Protein AF-A0A7Y5MRU4-F1 (afdb_monomer)

pLDDT: mean 71.26, std 18.64, range [30.59, 97.25]

Mean predicted aligned error: 18.41 Å

Foldseek 3Di:
DDPPVPDVVLLQCLLVVNDDPVVNVVLVVVCVPDPVSVVVSVVVNCVVVVVVVVVPDPVVVVVVVVVVVVVVVPPPVVCVVVVVVVVVVPDPVVVVVVVVVVVVVVPDDDDDDPDPPPDDDVVVVVVVVVVVVVVVVVLVVLLVVLCCCQALVNLLVVQDDDPPLDPPPPCCVALVVVLSVLSNVLSVCVVVLVLVVSLVSLVVNLVSLVVRPDDPVVNLVSVLVSLVSNLSSCSSVVHDPVVSVVSLVVNCVDPPRPCNVVSVVVVCSCVGPSNVSND

Solvent-accessible surface area (backbone atoms only — not comparable to full-atom values): 15935 Å² total; per-residue (Å²): 142,80,84,74,80,71,58,62,68,56,55,48,30,52,76,70,69,69,42,55,73,75,57,41,56,52,49,52,61,46,42,76,72,34,71,63,57,41,51,52,50,52,53,52,49,51,51,54,53,51,51,52,56,64,66,40,64,73,48,58,56,49,50,54,51,51,52,60,58,51,63,65,66,71,51,77,81,72,51,57,69,56,56,52,51,56,57,58,68,71,40,69,70,57,56,58,52,50,59,55,48,60,64,55,71,76,69,73,79,86,79,95,74,89,73,84,76,80,73,73,60,68,68,56,58,52,53,50,51,52,52,50,51,50,51,51,52,49,51,52,51,51,44,52,52,19,41,62,62,43,24,46,66,40,46,35,60,75,70,59,70,85,73,92,66,76,87,67,88,86,36,63,93,40,60,58,27,42,30,51,52,39,45,46,48,20,51,52,25,50,76,70,64,40,42,74,62,17,53,53,32,36,54,48,31,58,56,37,43,75,70,40,76,58,56,71,70,60,45,46,52,55,50,42,52,39,49,53,50,48,30,43,37,31,44,60,69,66,48,59,63,72,60,35,46,57,42,41,47,62,40,55,76,34,84,82,36,87,52,21,72,58,42,52,54,49,49,54,49,65,69,30,72,49,28,68,62,57,108

Sequence (279 aa):
MHTEDYDIAIIEQYLAGQLEAGAAARFEAQLAKDDTLQADTAQYRRLFDGLAALRSQAYSDKIAGWEAEAQLIENEAALAPVLEGLAALRSEQLRDKMTGWETVHQSAATTEKTAIVKTLRPVFVRRLAVAASILLLAGAGLSWYASQRYSAESLVADYYRMPNVGNTMGSEQTMQGRLGARFAEAHRLMEKKSYAEALIAFGEVLTLSRSAGLDETRMRYYSDQVSWNRVLILLAQGAAEPELRAALDKVLDDPKNEYHPKAVALKEQLDSFWRKLVW

Nearest PDB structures (foldseek):
  2hr2-assembly2_B  TM=4.510E-01  e=4.542E-01  Chlorobaculum tepidum TLS
  5dke-assembly1_B  TM=3.938E-01  e=9.831E+00  Homo sapiens

Structure (mmCIF, N/CA/C/O backbone):
data_AF-A0A7Y5MRU4-F1
#
_entry.id   AF-A0A7Y5MRU4-F1
#
loop_
_atom_site.group_PDB
_atom_site.id
_atom_site.type_symbol
_atom_site.label_atom_id
_atom_site.label_alt_id
_atom_site.label_comp_id
_atom_site.label_asym_id
_atom_site.label_entity_id
_atom_site.label_seq_id
_atom_site.pdbx_PDB_ins_code
_atom_site.Cartn_x
_atom_site.Cartn_y
_atom_site.Cartn_z
_atom_site.occupancy
_atom_site.B_iso_or_equiv
_atom_site.auth_seq_id
_atom_site.auth_comp_id
_atom_site.auth_asym_id
_atom_site.auth_atom_id
_atom_site.pdbx_PDB_model_num
ATOM 1 N N . MET A 1 1 ? -1.041 -29.098 29.983 1.00 35.06 1 MET A N 1
ATOM 2 C CA . MET A 1 1 ? -0.504 -27.744 29.751 1.00 35.06 1 MET A CA 1
ATOM 3 C C . MET A 1 1 ? -0.153 -27.667 28.274 1.00 35.06 1 MET A C 1
ATOM 5 O O . MET A 1 1 ? 0.933 -28.073 27.894 1.00 35.06 1 MET A O 1
ATOM 9 N N . HIS A 1 2 ? -1.129 -27.278 27.456 1.00 30.59 2 HIS A N 1
ATOM 10 C CA . HIS A 1 2 ? -0.959 -26.952 26.042 1.00 30.59 2 HIS A CA 1
ATOM 11 C C . HIS A 1 2 ? -1.517 -25.541 25.890 1.00 30.59 2 HIS A C 1
ATOM 13 O O . HIS A 1 2 ? -2.724 -25.347 25.926 1.00 30.59 2 HIS A O 1
ATOM 19 N N . THR A 1 3 ? -0.628 -24.555 25.876 1.00 38.00 3 THR A N 1
ATOM 20 C CA . THR A 1 3 ? -0.924 -23.195 25.431 1.00 38.00 3 THR A CA 1
ATOM 21 C C . THR A 1 3 ? -0.749 -23.203 23.921 1.00 38.00 3 THR A C 1
ATOM 23 O O . THR A 1 3 ? 0.335 -22.907 23.420 1.00 38.00 3 THR A O 1
ATOM 26 N N . GLU A 1 4 ? -1.769 -23.659 23.201 1.00 45.59 4 GLU A N 1
ATOM 27 C CA . GLU A 1 4 ? -1.925 -23.216 21.821 1.00 45.59 4 GLU A CA 1
ATOM 28 C C . GLU A 1 4 ? -2.420 -21.773 21.937 1.00 45.59 4 GLU A C 1
ATOM 30 O O . GLU A 1 4 ? -3.563 -21.536 22.318 1.00 45.59 4 GLU A O 1
ATOM 35 N N . ASP A 1 5 ? -1.516 -20.807 21.745 1.00 48.06 5 ASP A N 1
ATOM 36 C CA . ASP A 1 5 ? -1.902 -19.423 21.465 1.00 48.06 5 ASP A CA 1
ATOM 37 C C . ASP A 1 5 ? -2.766 -19.486 20.205 1.00 48.06 5 ASP A C 1
ATOM 39 O O . ASP A 1 5 ? -2.253 -19.625 19.091 1.00 48.06 5 ASP A O 1
ATOM 43 N N . TYR A 1 6 ? -4.085 -19.498 20.382 1.00 56.75 6 TYR A N 1
ATOM 44 C CA . TYR A 1 6 ? -5.003 -19.474 19.260 1.00 56.75 6 TYR A CA 1
ATOM 45 C C . TYR A 1 6 ? -4.765 -18.183 18.489 1.00 56.75 6 TYR A C 1
ATOM 47 O O . TYR A 1 6 ? -4.824 -17.089 19.054 1.00 56.75 6 TYR A O 1
ATOM 55 N N . ASP A 1 7 ? -4.453 -18.326 17.201 1.00 64.56 7 ASP A N 1
ATOM 56 C CA . ASP A 1 7 ? -4.133 -17.197 16.341 1.00 64.56 7 ASP A CA 1
ATOM 57 C C . ASP A 1 7 ? -5.335 -16.248 16.305 1.00 64.56 7 ASP A C 1
ATOM 59 O O . ASP A 1 7 ? -6.403 -16.572 15.775 1.00 64.56 7 ASP A O 1
ATOM 63 N N . ILE A 1 8 ? -5.159 -15.078 16.917 1.00 61.12 8 ILE A N 1
ATOM 64 C CA . ILE A 1 8 ? -6.164 -14.021 17.033 1.00 61.12 8 ILE A CA 1
ATOM 65 C C . ILE A 1 8 ? -6.740 -13.692 15.646 1.00 61.12 8 ILE A C 1
ATOM 67 O O . ILE A 1 8 ? -7.939 -13.442 15.529 1.00 61.12 8 ILE A O 1
ATOM 71 N N . ALA A 1 9 ? -5.934 -13.814 14.583 1.00 64.44 9 ALA A N 1
ATOM 72 C CA . ALA A 1 9 ? -6.371 -13.620 13.204 1.00 64.44 9 ALA A CA 1
ATOM 73 C C . ALA A 1 9 ? -7.524 -14.557 12.788 1.00 64.44 9 ALA A C 1
ATOM 75 O O . ALA A 1 9 ? -8.425 -14.141 12.059 1.00 64.44 9 ALA A O 1
ATOM 76 N N . ILE A 1 10 ? -7.552 -15.802 13.275 1.00 71.56 10 ILE A N 1
ATOM 77 C CA . ILE A 1 10 ? -8.605 -16.781 12.957 1.00 71.56 10 ILE A CA 1
ATOM 78 C C . ILE A 1 10 ? -9.913 -16.413 13.668 1.00 71.56 10 ILE A C 1
ATOM 80 O O . ILE A 1 10 ? -10.982 -16.449 13.055 1.00 71.56 10 ILE A O 1
ATOM 84 N N . ILE A 1 11 ? -9.842 -16.011 14.943 1.00 70.50 11 ILE A N 1
ATOM 85 C CA . ILE A 1 11 ? -11.018 -15.554 15.704 1.00 70.50 11 ILE A CA 1
ATOM 86 C C . ILE A 1 11 ? -11.617 -14.307 15.038 1.00 70.50 11 ILE A C 1
ATOM 88 O O . ILE A 1 11 ? -12.835 -14.202 14.891 1.00 70.50 11 ILE A O 1
ATOM 92 N N . GLU A 1 12 ? -10.769 -13.384 14.584 1.00 65.31 12 GLU A N 1
ATOM 93 C CA . GLU A 1 12 ? -11.182 -12.180 13.861 1.00 65.31 12 GLU A CA 1
ATOM 94 C C . GLU A 1 12 ? -11.876 -12.502 12.538 1.00 65.31 12 GLU A C 1
ATOM 96 O O . GLU A 1 12 ? -12.990 -12.031 12.305 1.00 65.31 12 GLU A O 1
ATOM 101 N N . GLN A 1 13 ? -11.266 -13.345 11.698 1.00 71.88 13 GLN A N 1
ATOM 102 C CA . GLN A 1 13 ? -11.860 -13.775 10.430 1.00 71.88 13 GLN A CA 1
ATOM 103 C C . GLN A 1 13 ? -13.208 -14.481 10.644 1.00 71.88 13 GLN A C 1
ATOM 105 O O . GLN A 1 13 ? -14.143 -14.268 9.868 1.00 71.88 13 GLN A O 1
ATOM 110 N N . TYR A 1 14 ? -13.344 -15.283 11.707 1.00 78.62 14 TYR A N 1
ATOM 111 C CA . TYR A 1 14 ? -14.595 -15.961 12.054 1.00 78.62 14 TYR A CA 1
ATOM 112 C C . TYR A 1 14 ? -15.680 -14.959 12.458 1.00 78.62 14 TYR A C 1
ATOM 114 O O . TYR A 1 14 ? -16.794 -15.005 11.938 1.00 78.62 14 TYR A O 1
ATOM 122 N N . LEU A 1 15 ? -15.356 -14.016 13.349 1.00 74.00 15 LEU A N 1
ATOM 123 C CA . LEU A 1 15 ? -16.298 -12.995 13.816 1.00 74.00 15 LEU A CA 1
ATOM 124 C C . LEU A 1 15 ? -16.682 -11.993 12.718 1.00 74.00 15 LEU A C 1
ATOM 126 O O . LEU A 1 15 ? -17.805 -11.492 12.722 1.00 74.00 15 LEU A O 1
ATOM 130 N N . ALA A 1 16 ? -15.786 -11.738 11.763 1.00 69.75 16 ALA A N 1
ATOM 131 C CA . ALA A 1 16 ? -16.049 -10.917 10.585 1.00 69.75 16 ALA A CA 1
ATOM 132 C C . ALA A 1 16 ? -16.801 -11.665 9.465 1.00 69.75 16 ALA A C 1
ATOM 134 O O . ALA A 1 16 ? -17.178 -11.042 8.472 1.00 69.75 16 ALA A O 1
ATOM 135 N N . GLY A 1 17 ? -17.011 -12.983 9.594 1.00 74.06 17 GLY A N 1
ATOM 136 C CA . GLY A 1 17 ? -17.628 -13.817 8.556 1.00 74.06 17 GLY A CA 1
ATOM 137 C C . GLY A 1 17 ? -16.774 -13.971 7.291 1.00 74.06 17 GLY A C 1
ATOM 138 O O . GLY A 1 17 ? -17.306 -14.253 6.222 1.00 74.06 17 GLY A O 1
ATOM 139 N N . GLN A 1 18 ? -15.462 -13.755 7.398 1.00 73.00 18 GLN A N 1
ATOM 140 C CA . GLN A 1 18 ? -14.495 -13.788 6.292 1.00 73.00 18 GLN A CA 1
ATOM 141 C C . GLN A 1 18 ? -13.769 -15.133 6.168 1.00 73.00 18 GLN A C 1
ATOM 143 O O . GLN A 1 18 ? -12.946 -15.320 5.276 1.00 73.00 18 GLN A O 1
ATOM 148 N N . LEU A 1 19 ? -14.065 -16.073 7.062 1.00 72.31 19 LEU A N 1
ATOM 149 C CA . LEU A 1 19 ? -13.446 -17.388 7.089 1.00 72.31 19 LEU A CA 1
ATOM 150 C C . LEU A 1 19 ? -14.059 -18.290 6.004 1.00 72.31 19 LEU A C 1
ATOM 152 O O . LEU A 1 19 ? -15.282 -18.372 5.878 1.00 72.31 19 LEU A O 1
ATOM 156 N N . GLU A 1 20 ? -13.228 -18.984 5.219 1.00 75.50 20 GLU A N 1
ATOM 157 C CA . GLU A 1 20 ? -13.728 -19.911 4.194 1.00 75.50 20 GLU A CA 1
ATOM 158 C C . GLU A 1 20 ? -14.641 -20.979 4.812 1.00 75.50 20 GLU A C 1
ATOM 160 O O . GLU A 1 20 ? -14.336 -21.520 5.874 1.00 75.50 20 GLU A O 1
ATOM 165 N N . ALA A 1 21 ? -15.725 -21.356 4.125 1.00 70.94 21 ALA A N 1
ATOM 166 C CA . ALA A 1 21 ? -16.766 -22.237 4.671 1.00 70.94 21 ALA A CA 1
ATOM 167 C C . ALA A 1 21 ? -16.227 -23.555 5.272 1.00 70.94 21 ALA A C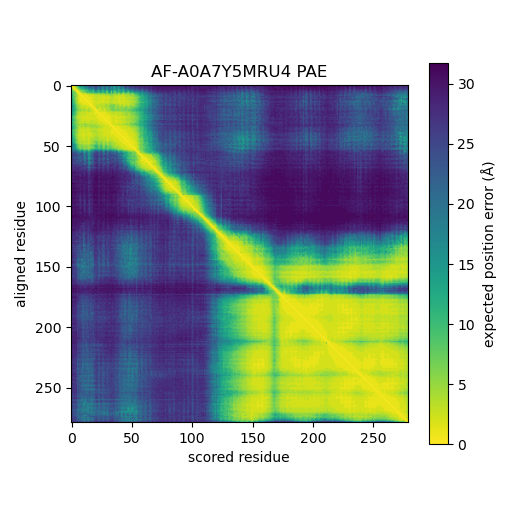 1
ATOM 169 O O . ALA A 1 21 ? -16.690 -24.009 6.318 1.00 70.94 21 ALA A O 1
ATOM 170 N N . GLY A 1 22 ? -15.210 -24.158 4.643 1.00 68.06 22 GLY A N 1
ATOM 171 C CA . GLY A 1 22 ? -14.571 -25.375 5.151 1.00 68.06 22 GLY A CA 1
ATOM 172 C C . GLY A 1 22 ? -13.715 -25.149 6.402 1.00 68.06 22 GLY A C 1
ATOM 173 O O . GLY A 1 22 ? -13.606 -26.042 7.240 1.00 68.06 22 GLY A O 1
ATOM 174 N N . ALA A 1 23 ? -13.109 -23.974 6.547 1.00 70.06 23 ALA A N 1
ATOM 175 C CA . ALA A 1 23 ? -12.344 -23.602 7.729 1.00 70.06 23 ALA A CA 1
ATOM 176 C C . ALA A 1 23 ? -13.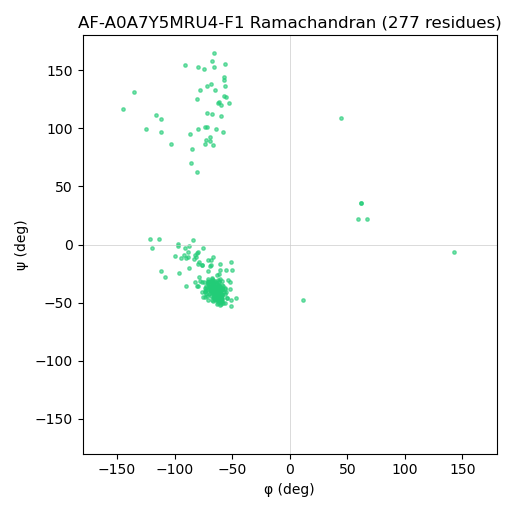266 -23.101 8.860 1.00 70.06 23 ALA A C 1
ATOM 178 O O . ALA A 1 23 ? -13.021 -23.436 10.016 1.00 70.06 23 ALA A O 1
ATOM 179 N N . ALA A 1 24 ? -14.385 -22.447 8.532 1.00 69.69 24 ALA A N 1
ATOM 180 C CA . ALA A 1 24 ? -15.413 -22.042 9.490 1.00 69.69 24 ALA A CA 1
ATOM 181 C C . ALA A 1 24 ? -16.028 -23.259 10.193 1.00 69.69 24 ALA A C 1
ATOM 183 O O . ALA A 1 24 ? -16.073 -23.303 11.416 1.00 69.69 24 ALA A O 1
ATOM 184 N N . ALA A 1 25 ? -16.380 -24.308 9.442 1.00 74.75 25 ALA A N 1
ATOM 185 C CA . ALA A 1 25 ? -16.915 -25.544 10.017 1.00 74.75 25 ALA A CA 1
ATOM 186 C C . ALA A 1 25 ? -15.918 -26.260 10.952 1.00 74.75 25 ALA A C 1
ATOM 188 O O . ALA A 1 25 ? -16.311 -26.850 11.960 1.00 74.75 25 ALA A O 1
ATOM 189 N N . ARG A 1 26 ? -14.613 -26.213 10.641 1.00 79.12 26 ARG A N 1
ATOM 190 C CA . ARG A 1 26 ? -13.567 -26.769 11.521 1.00 79.12 26 ARG A CA 1
ATOM 191 C C . ARG A 1 26 ? -13.403 -25.934 12.784 1.00 79.12 26 ARG A C 1
ATOM 193 O O . ARG A 1 26 ? -13.310 -26.508 13.866 1.00 79.12 26 ARG A O 1
ATOM 200 N N . PHE A 1 27 ? -13.409 -24.612 12.636 1.00 80.81 27 PHE A N 1
ATOM 201 C CA . PHE A 1 27 ? -13.333 -23.678 13.750 1.00 80.81 27 PHE A CA 1
ATOM 202 C C . PHE A 1 27 ? -14.540 -23.831 14.681 1.00 80.81 27 PHE A C 1
ATOM 204 O O . PHE A 1 27 ? -14.362 -23.948 15.884 1.00 80.81 27 PHE A O 1
ATOM 211 N N . GLU A 1 28 ? -15.759 -23.960 14.152 1.00 83.75 28 GLU A N 1
ATOM 212 C CA . GLU A 1 28 ? -16.966 -24.234 14.945 1.00 83.75 28 GLU A CA 1
ATOM 213 C C . GLU A 1 28 ? -16.898 -25.584 15.674 1.00 83.75 28 GLU A C 1
ATOM 215 O O . GLU A 1 28 ? -17.271 -25.685 16.844 1.00 83.75 28 GLU A O 1
ATOM 220 N N . ALA A 1 29 ? -16.377 -26.626 15.018 1.00 83.38 29 ALA A N 1
ATOM 221 C CA . ALA A 1 29 ? -16.193 -27.934 15.641 1.00 83.38 29 ALA A CA 1
ATOM 222 C C . ALA A 1 29 ? -15.136 -27.923 16.763 1.00 83.38 29 ALA A C 1
ATOM 224 O O . ALA A 1 29 ? -15.247 -28.714 17.704 1.00 83.38 29 ALA A O 1
ATOM 225 N N . GLN A 1 30 ? -14.120 -27.057 16.668 1.00 80.38 30 GLN A N 1
ATOM 226 C CA . GLN A 1 30 ? -13.144 -26.803 17.735 1.00 80.38 30 GLN A CA 1
ATOM 227 C C . GLN A 1 30 ? -13.751 -25.950 18.849 1.00 80.38 30 GLN A C 1
ATOM 229 O O . GLN A 1 30 ? -13.648 -26.316 20.017 1.00 80.38 30 GLN A O 1
ATOM 234 N N . LEU A 1 31 ? -14.473 -24.888 18.490 1.00 81.69 31 LEU A N 1
ATOM 235 C CA . LEU A 1 31 ? -15.196 -24.021 19.413 1.00 81.69 31 LEU A CA 1
ATOM 236 C C . LEU A 1 31 ? -16.179 -24.831 20.266 1.00 81.69 31 LEU A C 1
ATOM 238 O O . LEU A 1 31 ? -16.306 -24.580 21.450 1.00 81.69 31 LEU A O 1
ATOM 242 N N . ALA A 1 32 ? -16.834 -25.854 19.717 1.00 82.62 32 ALA A N 1
ATOM 243 C CA . ALA A 1 32 ? -17.736 -26.718 20.481 1.00 82.62 32 ALA A CA 1
ATOM 244 C C . ALA A 1 32 ? -17.033 -27.617 21.520 1.00 82.62 32 ALA A C 1
ATOM 246 O O . ALA A 1 32 ? -17.704 -28.163 22.395 1.00 82.62 32 ALA A O 1
ATOM 247 N N . LYS A 1 33 ? -15.714 -27.816 21.409 1.00 82.94 33 LYS A N 1
ATOM 248 C CA . LYS A 1 33 ? -14.938 -28.755 22.236 1.00 82.94 33 LYS A CA 1
ATOM 249 C C . LYS A 1 33 ? -13.973 -28.074 23.202 1.00 82.94 33 LYS A C 1
ATOM 251 O O . LYS A 1 33 ? -13.582 -28.713 24.174 1.00 82.94 33 LYS A O 1
ATOM 256 N N . ASP A 1 34 ? -13.566 -26.841 22.917 1.00 79.00 34 ASP A N 1
ATOM 257 C CA . ASP A 1 34 ? -12.579 -26.108 23.706 1.00 79.00 34 ASP A CA 1
ATOM 258 C C . ASP A 1 34 ? -13.212 -24.920 24.444 1.00 79.00 34 ASP A C 1
ATOM 260 O O . ASP A 1 34 ? -13.545 -23.892 23.850 1.00 79.00 34 ASP A O 1
ATOM 264 N N . ASP A 1 35 ? -13.331 -25.060 25.765 1.00 73.50 35 ASP A N 1
ATOM 265 C CA . ASP A 1 35 ? -13.872 -24.038 26.666 1.00 73.50 35 ASP A CA 1
ATOM 266 C C . ASP A 1 35 ? -13.035 -22.740 26.685 1.00 73.50 35 ASP A C 1
ATOM 268 O O . ASP A 1 35 ? -13.581 -21.652 26.880 1.00 73.50 35 ASP A O 1
ATOM 272 N N . THR A 1 36 ? -11.720 -22.827 26.460 1.00 71.00 36 THR A N 1
ATOM 273 C CA . THR A 1 36 ? -10.810 -21.668 26.395 1.00 71.00 36 THR A CA 1
ATOM 274 C C . THR A 1 36 ? -11.066 -20.879 25.118 1.00 71.00 36 THR A C 1
ATOM 276 O O . THR A 1 36 ? -11.303 -19.674 25.168 1.00 71.00 36 THR A O 1
ATOM 279 N N . LEU A 1 37 ? -11.147 -21.574 23.980 1.00 71.81 37 LEU A N 1
ATOM 280 C CA . LEU A 1 37 ? -11.458 -20.958 22.689 1.00 71.81 37 LEU A CA 1
ATOM 281 C C . LEU A 1 37 ? -12.860 -20.322 22.680 1.00 71.81 37 LEU A C 1
ATOM 283 O O . LEU A 1 37 ? -13.062 -19.264 22.075 1.00 71.81 37 LEU A O 1
ATOM 287 N N . GLN A 1 38 ? -13.831 -20.927 23.377 1.00 70.62 38 GLN A N 1
ATOM 288 C CA . GLN A 1 38 ? -15.151 -20.325 23.598 1.00 70.62 38 GLN A CA 1
ATOM 289 C C . GLN A 1 38 ? -15.063 -19.022 24.386 1.00 70.62 38 GLN A C 1
ATOM 291 O O . GLN A 1 38 ? -15.689 -18.031 23.996 1.00 70.62 38 GLN A O 1
ATOM 296 N N . ALA A 1 39 ? -14.312 -19.022 25.490 1.00 65.81 39 ALA A N 1
ATOM 297 C CA . ALA A 1 39 ? -14.140 -17.850 26.337 1.00 65.81 39 ALA A CA 1
ATOM 298 C C . ALA A 1 39 ? -13.474 -16.701 25.568 1.00 65.81 39 ALA A C 1
ATOM 300 O O . ALA A 1 39 ? -13.997 -15.582 25.581 1.00 65.81 39 ALA A O 1
ATOM 301 N N . ASP A 1 40 ? -12.405 -16.996 24.828 1.00 64.25 40 ASP A N 1
ATOM 302 C CA . ASP A 1 40 ? -11.677 -16.020 24.019 1.00 64.25 40 ASP A CA 1
ATOM 303 C C . ASP A 1 40 ? -12.573 -15.456 22.910 1.00 64.25 40 ASP A C 1
ATOM 305 O O . ASP A 1 40 ? -12.773 -14.242 22.821 1.00 64.25 40 ASP A O 1
ATOM 309 N N . THR A 1 41 ? -13.229 -16.317 22.125 1.00 70.69 41 THR A N 1
ATOM 310 C CA . THR A 1 41 ? -14.148 -15.891 21.052 1.00 70.69 41 THR A CA 1
ATOM 311 C C . THR A 1 41 ? -15.303 -15.039 21.594 1.00 70.69 41 THR A C 1
ATOM 313 O O . THR A 1 41 ? -15.696 -14.044 20.978 1.00 70.69 41 THR A O 1
ATOM 316 N N . ALA A 1 42 ? -15.845 -15.383 22.768 1.00 67.56 42 ALA A N 1
ATOM 317 C CA . ALA A 1 42 ? -16.898 -14.607 23.421 1.00 67.56 42 ALA A CA 1
ATOM 318 C C . ALA A 1 42 ? -16.398 -13.246 23.932 1.00 67.56 42 ALA A C 1
ATOM 320 O O . ALA A 1 42 ? -17.136 -12.258 23.864 1.00 67.56 42 ALA A O 1
ATOM 321 N N . GLN A 1 43 ? -15.165 -13.175 24.438 1.00 60.66 43 GLN A N 1
ATOM 322 C CA . GLN A 1 43 ? -14.537 -11.925 24.859 1.00 60.66 43 GLN A CA 1
ATOM 323 C C . GLN A 1 43 ? -14.312 -10.993 23.665 1.00 60.66 43 GLN A C 1
ATOM 325 O O . GLN A 1 43 ? -14.721 -9.831 23.725 1.00 60.66 43 GLN A O 1
ATOM 330 N N . TYR A 1 44 ? -13.751 -11.507 22.568 1.00 61.91 44 TYR A N 1
ATOM 331 C CA . TYR A 1 44 ? -13.574 -10.747 21.332 1.00 61.91 44 TYR A CA 1
ATOM 332 C C . TYR A 1 44 ? -14.912 -10.256 20.781 1.00 61.91 44 TYR A C 1
ATOM 334 O O . TYR A 1 44 ? -15.057 -9.064 20.521 1.00 61.91 44 TYR A O 1
ATOM 342 N N . ARG A 1 45 ? -15.937 -11.116 20.703 1.00 70.06 45 ARG A N 1
ATOM 343 C CA . ARG A 1 45 ? -17.278 -10.721 20.240 1.00 70.06 45 ARG A CA 1
ATOM 344 C C . ARG A 1 45 ? -17.848 -9.541 21.029 1.00 70.06 45 ARG A C 1
ATOM 346 O O . ARG A 1 45 ? -18.297 -8.573 20.429 1.00 70.06 45 ARG A O 1
ATOM 353 N N . ARG A 1 46 ? -17.756 -9.564 22.365 1.00 59.56 46 ARG A N 1
ATOM 354 C CA . ARG A 1 46 ? -18.215 -8.443 23.211 1.00 59.56 46 ARG A CA 1
ATOM 355 C C . ARG A 1 46 ? -17.448 -7.148 22.946 1.00 59.56 46 ARG A C 1
ATOM 357 O O . ARG A 1 46 ? -18.045 -6.076 23.018 1.00 59.56 46 ARG A O 1
ATOM 364 N N . LEU A 1 47 ? -16.147 -7.233 22.669 1.00 56.69 47 LEU A N 1
ATOM 365 C CA . LEU A 1 47 ? -15.331 -6.069 22.316 1.00 56.69 47 LEU A CA 1
ATOM 366 C C . LEU A 1 47 ? -15.749 -5.494 20.957 1.00 56.69 47 LEU A C 1
ATOM 368 O O . LEU A 1 47 ? -15.981 -4.290 20.866 1.00 56.69 47 LEU A O 1
ATOM 372 N N . PHE A 1 48 ? -15.911 -6.339 19.934 1.00 58.78 48 PHE A N 1
ATOM 373 C CA . PHE A 1 48 ? -16.374 -5.916 18.608 1.00 58.78 48 PHE A CA 1
ATOM 374 C C . PHE A 1 48 ? -17.776 -5.303 18.660 1.00 58.78 48 PHE A C 1
ATOM 376 O O . PHE A 1 48 ? -17.976 -4.211 18.131 1.00 58.78 48 PHE A O 1
ATOM 383 N N . ASP A 1 49 ? -18.717 -5.945 19.355 1.00 61.84 49 ASP A N 1
ATOM 384 C CA . ASP A 1 49 ? -20.082 -5.439 19.531 1.00 61.84 49 ASP A CA 1
ATOM 385 C C . ASP A 1 49 ? -20.088 -4.110 20.301 1.00 61.84 49 ASP A C 1
ATOM 387 O O . ASP A 1 49 ? -20.783 -3.165 19.923 1.00 61.84 49 ASP A O 1
ATOM 391 N N . GLY A 1 50 ? -19.276 -4.001 21.358 1.00 52.00 50 GLY A N 1
ATOM 392 C CA . GLY A 1 50 ? -19.140 -2.780 22.153 1.00 52.00 50 GLY A CA 1
ATOM 393 C C . GLY A 1 50 ? -18.554 -1.611 21.358 1.00 52.00 50 GLY A C 1
ATOM 394 O O . GLY A 1 50 ? -19.043 -0.487 21.460 1.00 52.00 50 GLY A O 1
ATOM 395 N N . LEU A 1 51 ? -17.545 -1.865 20.525 1.00 55.28 51 LEU A N 1
ATOM 396 C CA . LEU A 1 51 ? -16.936 -0.850 19.665 1.00 55.28 51 LEU A CA 1
ATOM 397 C C . LEU A 1 51 ? -17.839 -0.477 18.479 1.00 55.28 51 LEU A C 1
ATOM 399 O O . LEU A 1 51 ? -17.935 0.698 18.129 1.00 55.28 51 LEU A O 1
ATOM 403 N N . ALA A 1 52 ? -18.559 -1.440 17.897 1.00 54.25 52 ALA A N 1
ATOM 404 C CA . ALA A 1 52 ? -19.581 -1.170 16.888 1.00 54.25 52 ALA A CA 1
ATOM 405 C C . ALA A 1 52 ? -20.726 -0.317 17.462 1.00 54.25 52 ALA A C 1
ATOM 407 O O . ALA A 1 52 ? -21.185 0.617 16.805 1.00 54.25 52 ALA A O 1
ATOM 408 N N . ALA A 1 53 ? -21.135 -0.580 18.707 1.00 52.62 53 ALA A N 1
ATOM 409 C CA . ALA A 1 53 ? -22.117 0.227 19.424 1.00 52.62 53 ALA A CA 1
ATOM 410 C C . ALA A 1 53 ? -21.598 1.642 19.732 1.00 52.62 53 ALA A C 1
ATOM 412 O O . ALA A 1 53 ? -22.338 2.607 19.542 1.00 52.62 53 ALA A O 1
ATOM 413 N N . LEU A 1 54 ? -20.326 1.792 20.126 1.00 49.66 54 LEU A N 1
ATOM 414 C CA . LEU A 1 54 ? -19.674 3.101 20.292 1.00 49.66 54 LEU A CA 1
ATOM 415 C C . LEU A 1 54 ? -19.609 3.896 18.979 1.00 49.66 54 LEU A C 1
ATOM 417 O O . LEU A 1 54 ? -19.695 5.119 19.002 1.00 49.66 54 LEU A O 1
ATOM 421 N N . ARG A 1 55 ? -19.508 3.211 17.836 1.00 48.09 55 ARG A N 1
ATOM 422 C CA . ARG A 1 55 ? -19.535 3.824 16.500 1.00 48.09 55 ARG A CA 1
ATOM 423 C C . ARG A 1 55 ? -20.952 4.096 15.975 1.00 48.09 55 ARG A C 1
ATOM 425 O O . ARG A 1 55 ? -21.100 4.759 14.953 1.00 48.09 55 ARG A O 1
ATOM 432 N N . SER A 1 56 ? -21.997 3.558 16.608 1.00 45.81 56 SER A N 1
ATOM 433 C CA . SER A 1 56 ? -23.373 3.710 16.123 1.00 45.81 56 SER A CA 1
ATOM 434 C C . SER A 1 56 ? -23.885 5.141 16.338 1.00 45.81 56 SER A C 1
ATOM 436 O O . SER A 1 56 ? -23.644 5.724 17.393 1.00 45.81 56 SER A O 1
ATOM 438 N N . GLN A 1 57 ? -24.555 5.679 15.307 1.00 44.62 57 GLN A N 1
ATOM 439 C CA . GLN A 1 57 ? -25.315 6.938 15.133 1.00 44.62 57 GLN A CA 1
ATOM 440 C C . GLN A 1 57 ? -25.218 8.051 16.204 1.00 44.62 57 GLN A C 1
ATOM 442 O O . GLN A 1 57 ? -24.980 9.204 15.868 1.00 44.62 57 GLN A O 1
ATOM 447 N N . ALA A 1 58 ? -25.359 7.733 17.491 1.00 47.75 58 ALA A N 1
ATOM 448 C CA . ALA A 1 58 ? -25.411 8.679 18.603 1.00 47.75 58 ALA A CA 1
ATOM 449 C C . ALA A 1 58 ? -24.148 9.544 18.786 1.00 47.75 58 ALA A C 1
ATOM 451 O O . ALA A 1 58 ? -24.241 10.630 19.361 1.00 47.75 58 ALA A O 1
ATOM 452 N N . TYR A 1 59 ? -22.974 9.084 18.335 1.00 49.59 59 TYR A N 1
ATOM 453 C CA . TYR A 1 59 ? -21.752 9.901 18.339 1.00 49.59 59 TYR A CA 1
ATOM 454 C C . TYR A 1 59 ? -21.572 10.701 17.045 1.00 49.59 59 TYR A C 1
ATOM 456 O O . TYR A 1 59 ? -21.164 11.855 17.123 1.00 49.59 59 TYR A O 1
ATOM 464 N N . SER A 1 60 ? -21.951 10.155 15.886 1.00 44.66 60 SER A N 1
ATOM 465 C CA . SER A 1 60 ? -21.971 10.902 14.620 1.00 44.66 60 SER A CA 1
ATOM 466 C C . SER A 1 60 ? -22.957 12.072 14.663 1.00 44.66 60 SER A C 1
ATOM 468 O O . SER A 1 60 ? -22.602 13.169 14.249 1.00 44.66 60 SER A O 1
ATOM 470 N N . ASP A 1 61 ? -24.139 11.885 15.260 1.00 51.22 61 ASP A N 1
ATOM 471 C CA . ASP A 1 61 ? -25.135 12.949 15.450 1.00 51.22 61 ASP A CA 1
ATOM 472 C C . ASP A 1 61 ? -24.642 14.032 16.426 1.00 51.22 61 ASP A C 1
ATOM 474 O O . ASP A 1 61 ? -24.947 15.213 16.267 1.00 51.22 61 ASP A O 1
ATOM 478 N N . LYS A 1 62 ? -23.840 13.653 17.430 1.00 43.53 62 LYS A N 1
ATOM 479 C CA . LYS A 1 62 ? -23.222 14.606 18.367 1.00 43.53 62 LYS A CA 1
ATOM 480 C C . LYS A 1 62 ? -22.075 15.388 17.738 1.00 43.53 62 LYS A C 1
ATOM 482 O O . LYS A 1 62 ? -21.976 16.581 17.992 1.00 43.53 62 LYS A O 1
ATOM 487 N N . ILE A 1 63 ? -21.242 14.742 16.922 1.00 47.72 63 ILE A N 1
ATOM 488 C CA . ILE A 1 63 ? -20.162 15.407 16.180 1.00 47.72 63 ILE A CA 1
ATOM 489 C C . ILE A 1 63 ? -20.755 16.361 15.138 1.00 47.72 63 ILE A C 1
ATOM 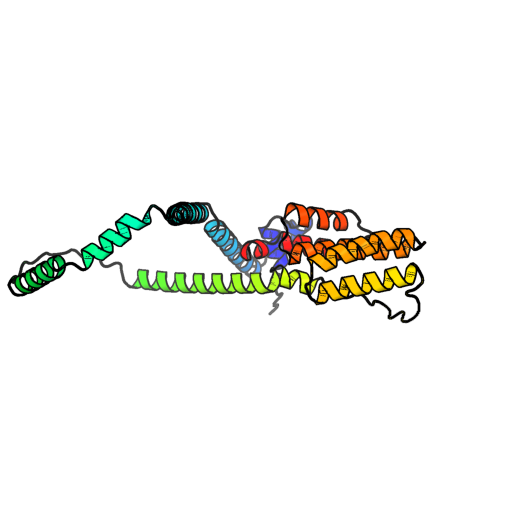491 O O . ILE A 1 63 ? -20.361 17.520 15.107 1.00 47.72 63 ILE A O 1
ATOM 495 N N . ALA A 1 64 ? -21.774 15.934 14.386 1.00 52.41 64 ALA A N 1
ATOM 496 C CA . ALA A 1 64 ? -22.499 16.802 13.456 1.00 52.41 64 ALA A CA 1
ATOM 497 C C . ALA A 1 64 ? -23.185 17.982 14.174 1.00 52.41 64 ALA A C 1
ATOM 499 O O . ALA A 1 64 ? -23.212 19.098 13.658 1.00 52.41 64 ALA A O 1
ATOM 500 N N . GLY A 1 65 ? -23.700 17.757 15.389 1.00 45.69 65 GLY A N 1
ATOM 501 C CA . GLY A 1 65 ? -24.221 18.819 16.251 1.00 45.69 65 GLY A CA 1
ATOM 502 C C . GLY A 1 65 ? -23.149 19.830 16.670 1.00 45.69 65 GLY A C 1
ATOM 503 O O . GLY A 1 65 ? -23.392 21.030 16.604 1.00 45.69 65 GLY A O 1
ATOM 504 N N . TRP A 1 66 ? -21.954 19.364 17.042 1.00 42.59 66 TRP A N 1
ATOM 505 C CA . TRP A 1 66 ? -20.828 20.229 17.410 1.00 42.59 66 TRP A CA 1
ATOM 506 C C . TRP A 1 66 ? -20.217 20.970 16.213 1.00 42.59 66 TRP A C 1
ATOM 508 O O . TRP A 1 66 ? -19.805 22.117 16.365 1.00 42.59 66 TRP A O 1
ATOM 518 N N . GLU A 1 67 ? -20.199 20.372 15.020 1.00 44.25 67 GLU A N 1
ATOM 519 C CA . GLU A 1 67 ? -19.752 21.031 13.784 1.00 44.25 67 GLU A CA 1
ATOM 520 C C . GLU A 1 67 ? -20.721 22.135 13.337 1.00 44.25 67 GLU A C 1
ATOM 522 O O . GLU A 1 67 ? -20.282 23.228 12.972 1.00 44.25 67 GLU A O 1
ATOM 527 N N . ALA A 1 68 ? -22.034 21.908 13.458 1.00 46.22 68 ALA A N 1
ATOM 528 C CA . ALA A 1 68 ? -23.049 22.930 13.192 1.00 46.22 68 ALA A CA 1
ATOM 529 C C . ALA A 1 68 ? -22.966 24.113 14.177 1.00 46.22 68 ALA A C 1
ATOM 531 O O . ALA A 1 68 ? -23.212 25.261 13.803 1.00 46.22 68 ALA A O 1
ATOM 532 N N . GLU A 1 69 ? -22.588 23.846 15.429 1.00 40.88 69 GLU A N 1
ATOM 533 C CA . GLU A 1 69 ? -22.388 24.860 16.470 1.00 40.88 69 GLU A CA 1
ATOM 534 C C . GLU A 1 69 ? -21.058 25.622 16.281 1.00 40.88 69 GLU A C 1
ATOM 536 O O . GLU A 1 69 ? -20.995 26.827 16.523 1.00 40.88 69 GLU A O 1
ATOM 541 N N . A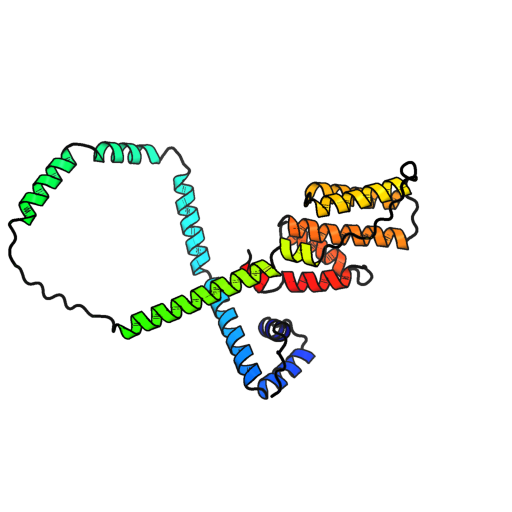LA A 1 70 ? -20.020 24.961 15.750 1.00 38.50 70 ALA A N 1
ATOM 542 C CA . ALA A 1 70 ? -18.731 25.569 15.412 1.00 38.50 70 ALA A CA 1
ATOM 543 C C . ALA A 1 70 ? -18.788 26.472 14.164 1.00 38.50 70 ALA A C 1
ATOM 545 O O . ALA A 1 70 ? -18.183 27.543 14.156 1.00 38.50 70 ALA A O 1
ATOM 546 N N . GLN A 1 71 ? -19.568 26.112 13.138 1.00 41.25 71 GLN A N 1
ATOM 547 C CA . GLN A 1 71 ? -19.752 26.945 11.937 1.00 41.25 71 GLN A CA 1
ATOM 548 C C . GLN A 1 71 ? -20.553 28.234 12.187 1.00 41.25 71 GLN A C 1
ATOM 550 O O . GLN A 1 71 ? -20.442 29.191 11.420 1.00 41.25 71 GLN A O 1
ATOM 555 N N . LEU A 1 72 ? -21.313 28.315 13.283 1.00 41.41 72 LEU A N 1
ATOM 556 C CA . LEU A 1 72 ? -21.962 29.558 13.720 1.00 41.41 72 LEU A CA 1
ATOM 557 C C . LEU A 1 72 ? -20.984 30.550 14.377 1.00 41.41 72 LEU A C 1
ATOM 559 O O . LEU A 1 72 ? -21.294 31.738 14.456 1.00 41.41 72 LEU A O 1
ATOM 563 N N . ILE A 1 73 ? -19.806 30.089 14.812 1.00 44.59 73 ILE A N 1
ATOM 564 C CA . ILE A 1 73 ? -18.792 30.906 15.499 1.00 44.59 73 ILE A CA 1
ATOM 565 C C . ILE A 1 73 ? -17.845 31.608 14.503 1.00 44.59 73 ILE A C 1
ATOM 567 O O . ILE A 1 73 ? -17.257 32.633 14.841 1.00 44.59 73 ILE A O 1
ATOM 571 N N . GLU A 1 74 ? -17.736 31.126 13.261 1.00 42.69 74 GLU A N 1
ATOM 572 C CA . GLU A 1 74 ? -16.771 31.632 12.266 1.00 42.69 74 GLU A CA 1
ATOM 573 C C . GLU A 1 74 ? -17.232 32.908 11.519 1.00 42.69 74 GLU A C 1
ATOM 575 O O . GLU A 1 74 ? -16.441 33.562 10.843 1.00 42.69 74 GLU A O 1
ATOM 580 N N . ASN A 1 75 ? -18.492 33.336 11.678 1.00 45.31 75 ASN A N 1
ATOM 581 C CA . ASN A 1 75 ? -18.979 34.599 11.110 1.00 45.31 75 ASN A CA 1
ATOM 582 C C . ASN A 1 75 ? -18.702 35.779 12.061 1.00 45.31 75 ASN A C 1
ATOM 584 O O . ASN A 1 75 ? -19.495 36.100 12.948 1.00 45.31 75 ASN A O 1
ATOM 588 N N . GLU A 1 76 ? -17.583 36.464 11.818 1.00 42.28 76 GLU A N 1
ATOM 589 C CA . GLU A 1 76 ? -16.998 37.579 12.590 1.00 42.28 76 GLU A CA 1
ATOM 590 C C . GLU A 1 76 ? -17.959 38.753 12.920 1.00 42.28 76 GLU A C 1
ATOM 592 O O . GLU A 1 76 ? -17.694 39.552 13.817 1.00 42.28 76 GLU A O 1
ATOM 597 N N . ALA A 1 77 ? -19.123 38.848 12.266 1.00 46.47 77 ALA A N 1
ATOM 598 C CA . ALA A 1 77 ? -20.136 39.879 12.521 1.00 46.47 77 ALA A CA 1
ATOM 599 C C . ALA A 1 77 ? -21.028 39.616 13.757 1.00 46.47 77 ALA A C 1
ATOM 601 O O . ALA A 1 77 ? -21.670 40.542 14.254 1.00 46.47 77 ALA A O 1
ATOM 602 N N . ALA A 1 78 ? -21.080 38.384 14.281 1.00 46.84 78 ALA A N 1
ATOM 603 C CA . ALA A 1 78 ? -21.980 38.018 15.385 1.00 46.84 78 ALA A CA 1
ATOM 604 C C . ALA A 1 78 ? -21.389 38.244 16.795 1.00 46.84 78 ALA A C 1
ATOM 606 O O . ALA A 1 78 ? -22.116 38.191 17.787 1.00 46.84 78 ALA A O 1
ATOM 607 N N . LEU A 1 79 ? -20.085 38.527 16.903 1.00 40.91 79 LEU A N 1
ATOM 608 C CA . LEU A 1 79 ? -19.382 38.671 18.189 1.00 40.91 79 LEU A CA 1
ATOM 609 C C . LEU A 1 79 ? -19.380 40.104 18.751 1.00 40.91 79 LEU A C 1
ATOM 611 O O . LEU A 1 79 ? -19.075 40.298 19.929 1.00 40.91 79 LEU A O 1
ATOM 615 N N . ALA A 1 80 ? -19.777 41.103 17.959 1.00 43.81 80 ALA A N 1
ATOM 616 C CA . ALA A 1 80 ? -19.854 42.502 18.389 1.00 43.81 80 ALA A CA 1
ATOM 617 C C . ALA A 1 80 ? -20.743 42.737 19.639 1.00 43.81 80 ALA A C 1
ATOM 619 O O . ALA A 1 80 ? -20.242 43.316 20.605 1.00 43.81 80 ALA A O 1
ATOM 620 N N . PRO A 1 81 ? -21.997 42.240 19.720 1.00 43.06 81 PRO A N 1
ATOM 621 C CA . PRO A 1 81 ? -22.847 42.465 20.897 1.00 43.06 81 PRO A CA 1
ATOM 622 C C . PRO A 1 81 ? -22.388 41.686 22.141 1.00 43.06 81 PRO A C 1
ATOM 624 O O . PRO A 1 81 ? -22.690 42.080 23.267 1.00 43.06 81 PRO A O 1
ATOM 627 N N . VAL A 1 82 ? -21.632 40.595 21.969 1.00 42.78 82 VAL A N 1
ATOM 628 C CA . VAL A 1 82 ? -21.071 39.810 23.083 1.00 42.78 82 VAL A CA 1
ATOM 629 C C . VAL A 1 82 ? -19.875 40.532 23.702 1.00 42.78 82 VAL A C 1
ATOM 631 O O . VAL A 1 82 ? -19.758 40.598 24.926 1.00 42.78 82 VAL A O 1
ATOM 634 N N . LEU A 1 83 ? -19.016 41.133 22.874 1.00 40.84 83 LEU A N 1
ATOM 635 C CA . LEU A 1 83 ? -17.900 41.960 23.338 1.00 40.84 83 LEU A CA 1
ATOM 636 C C . LEU A 1 83 ? -18.391 43.260 23.997 1.00 40.84 83 LEU A C 1
ATOM 638 O O . LEU A 1 83 ? -17.843 43.677 25.018 1.00 40.84 83 LEU A O 1
ATOM 642 N N . GLU A 1 84 ? -19.471 43.849 23.482 1.00 42.41 84 GLU A N 1
ATOM 643 C CA . GLU A 1 84 ? -20.132 45.017 24.074 1.00 42.41 84 GLU A CA 1
ATOM 644 C C . GLU A 1 84 ? -20.836 44.669 25.404 1.00 42.41 84 GLU A C 1
ATOM 646 O O . GLU A 1 84 ? -20.706 45.393 26.394 1.00 42.41 84 GLU A O 1
ATOM 651 N N . GLY A 1 85 ? -21.472 43.494 25.491 1.00 40.69 85 GLY A N 1
ATOM 652 C CA . GLY A 1 85 ? -22.039 42.953 26.733 1.00 40.69 85 GLY A CA 1
ATOM 653 C C . GLY A 1 85 ? -20.987 42.623 27.802 1.00 40.69 85 GLY A C 1
ATOM 654 O O . GLY A 1 85 ? -21.206 42.869 28.990 1.00 40.69 85 GLY A O 1
ATOM 655 N N . LEU A 1 86 ? -19.808 42.136 27.400 1.00 41.16 86 LEU A N 1
ATOM 656 C CA . LEU A 1 86 ? -18.670 41.898 28.298 1.00 41.16 86 LEU A CA 1
ATOM 657 C C . LEU A 1 86 ? -18.018 43.202 28.784 1.00 41.16 86 LEU A C 1
ATOM 659 O O . LEU A 1 86 ? -17.565 43.267 29.929 1.00 41.16 86 LEU A O 1
ATOM 663 N N . ALA A 1 87 ? -18.018 44.259 27.967 1.00 45.84 87 ALA A N 1
ATOM 664 C CA . ALA A 1 87 ? -17.604 45.594 28.395 1.00 45.84 87 ALA A CA 1
ATOM 665 C C . ALA A 1 87 ? -18.610 46.219 29.385 1.00 45.84 87 ALA A C 1
ATOM 667 O O . ALA A 1 87 ? -18.198 46.840 30.366 1.00 45.84 87 ALA A O 1
ATOM 668 N N . ALA A 1 88 ? -19.915 45.979 29.202 1.00 42.38 88 ALA A N 1
ATOM 669 C CA . ALA A 1 88 ? -20.966 46.400 30.133 1.00 42.38 88 ALA A CA 1
ATOM 670 C C . ALA A 1 88 ? -20.924 45.648 31.482 1.00 42.38 88 ALA A C 1
ATOM 672 O O . ALA A 1 88 ? -21.211 46.235 32.528 1.00 42.38 88 ALA A O 1
ATOM 673 N N . LEU A 1 89 ? -20.481 44.383 31.493 1.00 42.47 89 LEU A N 1
ATOM 674 C CA . LEU A 1 89 ? -20.247 43.577 32.706 1.00 42.47 89 LEU A CA 1
ATOM 675 C C . LEU A 1 89 ? -19.096 44.094 33.591 1.00 42.47 89 LEU A C 1
ATOM 677 O O . LEU A 1 89 ? -18.956 43.657 34.734 1.00 42.47 89 LEU A O 1
ATOM 681 N N . ARG A 1 90 ? -18.295 45.049 33.101 1.00 46.72 90 ARG A N 1
ATOM 682 C CA . ARG A 1 90 ? -17.284 45.777 33.889 1.00 46.72 90 ARG A CA 1
ATOM 683 C C . ARG A 1 90 ? -17.823 47.018 34.607 1.00 46.72 90 ARG A C 1
ATOM 685 O O . ARG A 1 90 ? -17.044 47.688 35.284 1.00 46.72 90 ARG A O 1
ATOM 692 N N . SER A 1 91 ? -19.105 47.349 34.457 1.00 52.41 91 SER A N 1
ATOM 693 C CA . SER A 1 91 ? -19.682 48.559 35.047 1.00 52.41 91 SER A CA 1
ATOM 694 C C . SER A 1 91 ? -20.006 48.411 36.541 1.00 52.41 91 SER A C 1
ATOM 696 O O . SER A 1 91 ? -20.281 47.323 37.055 1.00 52.41 91 SER A O 1
ATOM 698 N N . GLU A 1 92 ? -19.974 49.550 37.239 1.00 48.31 92 GLU A N 1
ATOM 699 C CA . GLU A 1 92 ? -20.179 49.730 38.688 1.00 48.31 92 GLU A CA 1
ATOM 700 C C . GLU A 1 92 ? -21.451 49.059 39.238 1.00 48.31 92 GLU A C 1
ATOM 702 O O . GLU A 1 92 ? -21.500 48.674 40.405 1.00 48.31 92 GLU A O 1
ATOM 707 N N . GLN A 1 93 ? -22.435 48.798 38.378 1.00 49.72 93 GLN A N 1
ATOM 708 C CA . GLN A 1 93 ? -23.709 48.167 38.714 1.00 49.72 93 GLN A CA 1
ATOM 709 C C . GLN A 1 93 ? -23.577 46.722 39.239 1.00 49.72 93 GLN A C 1
ATOM 711 O O . GLN A 1 93 ? -24.433 46.262 39.999 1.00 49.72 93 GLN A O 1
ATOM 716 N N . LEU A 1 94 ? -22.516 45.991 38.865 1.00 48.69 94 LEU A N 1
ATOM 717 C CA . LEU A 1 94 ? -22.234 44.655 39.412 1.00 48.69 94 LEU A CA 1
ATOM 718 C C . LEU A 1 94 ? -21.604 44.733 40.814 1.00 48.69 94 LEU A C 1
ATOM 720 O O . LEU A 1 94 ? -21.860 43.865 41.650 1.00 48.69 94 LEU A O 1
ATOM 724 N N . ARG A 1 95 ? -20.823 45.786 41.100 1.00 53.22 95 ARG A N 1
ATOM 725 C CA . ARG A 1 95 ? -20.247 46.011 42.438 1.00 53.22 95 ARG A CA 1
ATOM 726 C C . ARG A 1 95 ? -21.324 46.379 43.453 1.00 53.22 95 ARG A C 1
ATOM 728 O O . ARG A 1 95 ? -21.326 45.794 44.530 1.00 53.22 95 ARG A O 1
ATOM 735 N N . ASP A 1 96 ? -22.281 47.225 43.076 1.00 53.59 96 ASP A N 1
ATOM 736 C CA . ASP A 1 96 ? -23.427 47.569 43.935 1.00 53.59 96 ASP A CA 1
ATOM 737 C C . ASP A 1 96 ? -24.341 46.367 44.221 1.00 53.59 96 ASP A C 1
ATOM 739 O O . ASP A 1 96 ? -24.916 46.239 45.303 1.00 53.59 96 ASP A O 1
ATOM 743 N N . LYS A 1 97 ? -24.457 45.427 43.275 1.00 49.81 97 LYS A N 1
ATOM 744 C CA . LYS A 1 97 ? -25.205 44.181 43.503 1.00 49.81 97 LYS A CA 1
ATOM 745 C C . LYS A 1 97 ? -24.460 43.196 44.405 1.00 49.81 97 LYS A C 1
ATOM 747 O O . LYS A 1 97 ? -25.118 42.478 45.156 1.00 49.81 97 LYS A O 1
ATOM 752 N N . MET A 1 98 ? -23.125 43.171 44.371 1.00 51.22 98 MET A N 1
ATOM 753 C CA . MET A 1 98 ? -22.332 42.331 45.277 1.00 51.22 98 MET A CA 1
ATOM 754 C C . MET A 1 98 ? -22.343 42.846 46.722 1.00 51.22 98 MET A C 1
ATOM 756 O O . MET A 1 98 ? -22.509 42.040 47.635 1.00 51.22 98 MET A O 1
ATOM 760 N N . THR A 1 99 ? -22.293 44.162 46.950 1.00 56.09 99 THR A N 1
ATOM 761 C CA . THR A 1 99 ? -22.420 44.741 48.306 1.00 56.09 99 THR A CA 1
ATOM 762 C C . THR A 1 99 ? -23.826 44.548 48.895 1.00 56.09 99 THR A C 1
ATOM 764 O O . THR A 1 99 ? -23.982 44.308 50.098 1.00 56.09 99 THR A O 1
ATOM 767 N N . GLY A 1 100 ? -24.863 44.548 48.049 1.00 52.47 100 GLY A N 1
ATOM 768 C CA . GLY A 1 100 ? -26.225 44.163 48.438 1.00 52.47 100 GLY A CA 1
ATOM 769 C C . GLY A 1 100 ? -26.384 42.673 48.782 1.00 52.47 100 GLY A C 1
ATOM 770 O O . GLY A 1 100 ? -27.224 42.315 49.601 1.00 52.47 100 GLY A O 1
ATOM 771 N N . TRP A 1 101 ? -25.577 41.785 48.196 1.00 47.72 101 TRP A N 1
ATOM 772 C CA . TRP A 1 101 ? -25.615 40.346 48.495 1.00 47.72 101 TRP A CA 1
ATOM 773 C C . TRP A 1 101 ? -24.880 39.984 49.793 1.00 47.72 101 TRP A C 1
ATOM 775 O O . TRP A 1 101 ? -25.363 39.134 50.545 1.00 47.72 101 TRP A O 1
ATOM 785 N N . GLU A 1 102 ? -23.776 40.666 50.110 1.00 51.97 102 GLU A N 1
ATOM 786 C CA . GLU A 1 102 ? -23.056 40.485 51.383 1.00 51.97 102 GLU A CA 1
ATOM 787 C C . GLU A 1 102 ? -23.881 40.925 52.598 1.00 51.97 102 GLU A C 1
ATOM 789 O O . GLU A 1 102 ? -23.866 40.259 53.634 1.00 51.97 102 GLU A O 1
ATOM 794 N N . THR A 1 103 ? -24.678 41.986 52.459 1.00 52.06 103 THR A N 1
ATOM 795 C CA . THR A 1 103 ? -25.582 42.453 53.524 1.00 52.06 103 THR A CA 1
ATOM 796 C C . THR A 1 103 ? -26.770 41.514 53.749 1.00 52.06 103 THR A C 1
ATOM 798 O O . THR A 1 103 ? -27.231 41.368 54.879 1.00 52.06 103 THR A O 1
ATOM 801 N N . VAL A 1 104 ? -27.228 40.803 52.712 1.00 52.06 104 VAL A N 1
ATOM 802 C CA . VAL A 1 104 ? -28.344 39.843 52.811 1.00 52.06 104 VAL A CA 1
ATOM 803 C C . VAL A 1 104 ? -27.911 38.502 53.427 1.00 52.06 104 VAL A C 1
ATOM 805 O O . VAL A 1 104 ? -28.717 37.842 54.083 1.00 52.06 104 VAL A O 1
ATOM 808 N N . HIS A 1 105 ? -26.646 38.091 53.282 1.00 47.47 105 HIS A N 1
ATOM 809 C CA . HIS A 1 105 ? -26.157 36.809 53.818 1.00 47.47 105 HIS A CA 1
ATOM 810 C C . HIS A 1 105 ? -25.783 36.824 55.310 1.00 47.47 105 HIS A C 1
ATOM 812 O O . HIS A 1 105 ? -25.627 35.754 55.896 1.00 47.47 105 HIS A O 1
ATOM 818 N N . GLN A 1 106 ? -25.704 37.990 55.961 1.00 48.41 106 GLN A N 1
ATOM 819 C CA . GLN A 1 106 ? -25.463 38.068 57.410 1.00 48.41 106 GLN A CA 1
ATOM 820 C C . GLN A 1 106 ? -26.739 38.034 58.271 1.00 48.41 106 GLN A C 1
ATOM 822 O O . GLN A 1 106 ? -26.630 37.947 59.492 1.00 48.41 106 GLN A O 1
ATOM 827 N N . SER A 1 107 ? -27.947 38.064 57.686 1.00 52.69 107 SER A N 1
ATOM 828 C CA . SER A 1 107 ? -29.190 38.253 58.465 1.00 52.69 107 SER A CA 1
ATOM 829 C C . SER A 1 107 ? -30.229 37.125 58.404 1.00 52.69 107 SER A C 1
ATOM 831 O O . SER A 1 107 ? -31.235 37.212 59.103 1.00 52.69 107 SER A O 1
ATOM 833 N N . ALA A 1 108 ? -30.035 36.055 57.632 1.00 44.66 108 ALA A N 1
ATOM 834 C CA . ALA A 1 108 ? -31.063 35.017 57.488 1.00 44.66 108 ALA A CA 1
ATOM 835 C C . ALA A 1 108 ? -30.741 33.753 58.303 1.00 44.66 108 ALA A C 1
ATOM 837 O O . ALA A 1 108 ? -30.165 32.787 57.805 1.00 44.66 108 ALA A O 1
ATOM 838 N N . ALA A 1 109 ? -31.146 33.763 59.574 1.00 48.00 109 ALA A N 1
ATOM 839 C CA . ALA A 1 109 ? -31.228 32.570 60.407 1.00 48.00 109 ALA A CA 1
ATOM 840 C C . ALA A 1 109 ? -32.349 31.616 59.935 1.00 48.00 109 ALA A C 1
ATOM 842 O O . ALA A 1 109 ? -33.458 32.047 59.632 1.00 48.00 109 ALA A O 1
ATOM 843 N N . THR A 1 110 ? -32.031 30.315 59.946 1.00 49.88 110 THR A N 1
ATOM 844 C CA . THR A 1 110 ? -32.910 29.134 60.108 1.00 49.88 110 THR A CA 1
ATOM 845 C C . THR A 1 110 ? -34.235 29.078 59.340 1.00 49.88 110 THR A C 1
ATOM 847 O O . THR A 1 110 ? -35.248 29.642 59.748 1.00 49.88 110 THR A O 1
ATOM 850 N N . THR A 1 111 ? -34.300 28.205 58.331 1.00 46.44 111 THR A N 1
ATOM 851 C CA . THR A 1 111 ? -35.548 27.499 57.998 1.00 46.44 111 THR A CA 1
ATOM 852 C C . THR A 1 111 ? -35.229 26.082 57.527 1.00 46.44 111 THR A C 1
ATOM 854 O O . THR A 1 111 ? -34.548 25.887 56.520 1.00 46.44 111 THR A O 1
ATOM 857 N N . GLU A 1 112 ? -35.696 25.090 58.284 1.00 48.25 112 GLU A N 1
ATOM 858 C CA . GLU A 1 112 ? -35.594 23.672 57.943 1.00 48.25 112 GLU A CA 1
ATOM 859 C C . GLU A 1 112 ? -36.313 23.382 56.618 1.00 48.25 112 GLU A C 1
ATOM 861 O O . GLU A 1 112 ? -37.522 23.567 56.486 1.00 48.25 112 GLU A O 1
ATOM 866 N N . LYS A 1 113 ? -35.567 22.871 55.635 1.00 47.97 113 LYS A N 1
ATOM 867 C CA . LYS A 1 113 ? -36.117 22.133 54.496 1.00 47.97 113 LYS A CA 1
ATOM 868 C C . LYS A 1 113 ? -35.587 20.709 54.566 1.00 47.97 113 LYS A C 1
ATOM 870 O O . LYS A 1 113 ? -34.400 20.467 54.362 1.00 47.97 113 LYS A O 1
ATOM 875 N N . THR A 1 114 ? -36.472 19.760 54.844 1.00 48.22 114 THR A N 1
ATOM 876 C CA . THR A 1 114 ? -36.179 18.327 54.805 1.00 48.22 114 THR A CA 1
ATOM 877 C C . THR A 1 114 ? -36.072 17.863 53.351 1.00 48.22 114 THR A C 1
ATOM 879 O O . THR A 1 114 ? -37.029 17.410 52.728 1.00 48.22 114 THR A O 1
ATOM 882 N N . ALA A 1 115 ? -34.876 17.995 52.778 1.00 44.78 115 ALA A N 1
ATOM 883 C CA . ALA A 1 115 ? -34.544 17.376 51.504 1.00 44.78 115 ALA A CA 1
ATOM 884 C C . ALA A 1 115 ? -34.413 15.858 51.701 1.00 44.78 115 ALA A C 1
ATOM 886 O O . ALA A 1 115 ? -33.491 15.386 52.368 1.00 44.78 115 ALA A O 1
ATOM 887 N N . ILE A 1 116 ? -35.314 15.071 51.106 1.00 48.62 116 ILE A N 1
ATOM 888 C CA . ILE A 1 116 ? -35.117 13.622 50.993 1.00 48.62 116 ILE A CA 1
ATOM 889 C C . ILE A 1 116 ? -34.029 13.393 49.940 1.00 48.62 116 ILE A C 1
ATOM 891 O O . ILE A 1 116 ? -34.295 13.271 48.744 1.00 48.62 116 ILE A O 1
ATOM 895 N N . VAL A 1 117 ? -32.779 13.352 50.393 1.00 49.50 117 VAL A N 1
ATOM 896 C CA . VAL A 1 117 ? -31.637 12.944 49.577 1.00 49.50 117 VAL A CA 1
ATOM 897 C C . VAL A 1 117 ? -31.741 11.434 49.365 1.00 49.50 117 VAL A C 1
ATOM 899 O O . VAL A 1 117 ? -31.396 10.645 50.245 1.00 49.50 117 VAL A O 1
ATOM 902 N N . LYS A 1 118 ? -32.216 10.998 48.191 1.00 47.62 118 LYS A N 1
ATOM 903 C CA . LYS A 1 118 ? -32.018 9.608 47.754 1.00 47.62 118 LYS A CA 1
ATOM 904 C C . LYS A 1 118 ? -30.533 9.420 47.455 1.00 47.62 118 LYS A C 1
ATOM 906 O O . LYS A 1 118 ? -30.068 9.690 46.352 1.00 47.62 118 LYS A O 1
ATOM 911 N N . THR A 1 119 ? -29.778 8.977 48.453 1.00 52.25 119 THR A N 1
ATOM 912 C CA . THR A 1 119 ? -28.380 8.594 48.282 1.00 52.25 119 THR A CA 1
ATOM 913 C C . THR A 1 119 ? -28.328 7.338 47.407 1.00 52.25 119 THR A C 1
ATOM 915 O O . THR A 1 119 ? -28.791 6.260 47.784 1.00 52.25 119 THR A O 1
ATOM 918 N N . LEU A 1 120 ? -27.799 7.464 46.186 1.00 51.09 120 LEU A N 1
ATOM 919 C CA . LEU A 1 120 ? -27.423 6.291 45.398 1.00 51.09 120 LEU A CA 1
ATOM 920 C C . LEU A 1 120 ? -26.420 5.486 46.228 1.00 51.09 120 LEU A C 1
ATOM 922 O O . LEU A 1 120 ? -25.447 6.041 46.741 1.00 51.09 120 LEU A O 1
ATOM 926 N N . ARG A 1 121 ? -26.677 4.182 46.403 1.00 51.69 121 ARG A N 1
ATOM 927 C CA . ARG A 1 121 ? -25.834 3.321 47.242 1.00 51.69 121 ARG A CA 1
ATOM 928 C C . ARG A 1 121 ? -24.371 3.457 46.781 1.00 51.69 121 ARG A C 1
ATOM 930 O O . ARG A 1 121 ? -24.082 3.135 45.627 1.00 51.69 121 ARG A O 1
ATOM 937 N N . PRO A 1 122 ? -23.434 3.871 47.655 1.00 55.94 122 PRO A N 1
ATOM 938 C CA . PRO A 1 122 ? -22.065 4.245 47.274 1.00 55.94 122 PRO A CA 1
ATOM 939 C C . PRO A 1 122 ? -21.280 3.104 46.610 1.00 55.94 122 PRO A C 1
ATOM 941 O O . PRO A 1 122 ? -20.346 3.336 45.847 1.00 55.94 122 PRO A O 1
ATOM 944 N N . VAL A 1 123 ? -21.691 1.857 46.842 1.00 51.66 123 VAL A N 1
ATOM 945 C CA . VAL A 1 123 ? -21.117 0.664 46.210 1.00 51.66 123 VAL A CA 1
ATOM 946 C C . VAL A 1 123 ? -21.399 0.617 44.702 1.00 51.66 123 VAL A C 1
ATOM 948 O O . VAL A 1 123 ? -20.548 0.165 43.942 1.00 51.66 123 VAL A O 1
ATOM 951 N N . PHE A 1 124 ? -22.556 1.107 44.246 1.00 49.56 124 PHE A N 1
ATOM 952 C CA . PHE A 1 124 ? -22.933 1.076 42.828 1.00 49.56 124 PHE A CA 1
ATOM 953 C C . PHE A 1 124 ? -22.137 2.105 42.015 1.00 49.56 124 PHE A C 1
ATOM 955 O O . PHE A 1 124 ? -21.628 1.785 40.946 1.00 49.56 124 PHE A O 1
ATOM 962 N N . VAL A 1 125 ? -21.933 3.302 42.577 1.00 54.84 125 VAL A N 1
ATOM 963 C CA . VAL A 1 125 ? -21.103 4.361 41.974 1.00 54.84 125 VAL A CA 1
ATOM 964 C C . VAL A 1 125 ? -19.633 3.934 41.905 1.00 54.84 125 VAL A C 1
ATOM 966 O O . VAL A 1 125 ? -18.988 4.120 40.879 1.00 54.84 125 VAL A O 1
ATOM 969 N N . ARG A 1 126 ? -19.111 3.280 42.955 1.00 52.12 126 ARG A N 1
ATOM 970 C CA . ARG A 1 126 ? -17.740 2.736 42.954 1.00 52.12 126 ARG A CA 1
ATOM 971 C C . ARG A 1 126 ? -17.550 1.623 41.918 1.00 52.12 126 ARG A C 1
ATOM 973 O O . ARG A 1 126 ? -16.532 1.610 41.240 1.00 52.12 126 ARG A O 1
ATOM 980 N N . ARG A 1 127 ? -18.524 0.718 41.757 1.00 54.22 127 ARG A N 1
ATOM 981 C CA . ARG A 1 127 ? -18.472 -0.344 40.730 1.00 54.22 127 ARG A CA 1
ATOM 982 C C . ARG A 1 127 ? -18.551 0.218 39.308 1.00 54.22 127 ARG A C 1
ATOM 984 O O . ARG A 1 127 ? -17.813 -0.250 38.449 1.00 54.22 127 ARG A O 1
ATOM 991 N N . LEU A 1 128 ? -19.380 1.239 39.076 1.00 62.25 128 LEU A N 1
ATOM 992 C CA . LEU A 1 128 ? -19.450 1.945 37.791 1.00 62.25 128 LEU A CA 1
ATOM 993 C C . LEU A 1 128 ? -18.149 2.680 37.460 1.00 62.25 128 LEU A C 1
ATOM 995 O O . LEU A 1 128 ? -17.681 2.581 36.333 1.00 62.25 128 LEU A O 1
ATOM 999 N N . ALA A 1 129 ? -17.541 3.363 38.433 1.00 60.62 129 ALA A N 1
ATOM 1000 C CA . ALA A 1 129 ? -16.267 4.050 38.230 1.00 60.62 129 ALA A CA 1
ATOM 1001 C C . ALA A 1 129 ? -15.142 3.067 37.873 1.00 60.62 129 ALA A C 1
ATOM 1003 O O . ALA A 1 129 ? -14.424 3.292 36.906 1.00 60.62 129 ALA A O 1
ATOM 1004 N N . VAL A 1 130 ? -15.038 1.941 38.591 1.00 63.09 130 VAL A N 1
ATOM 1005 C CA . VAL A 1 130 ? -14.046 0.894 38.292 1.00 63.09 130 VAL A CA 1
ATOM 1006 C C . VAL A 1 130 ? -14.276 0.288 36.903 1.00 63.09 130 VAL A C 1
ATOM 1008 O O . VAL A 1 130 ? -13.325 0.144 36.140 1.00 63.09 130 VAL A O 1
ATOM 1011 N N . ALA A 1 131 ? -15.526 -0.016 36.537 1.00 57.59 131 ALA A N 1
ATOM 1012 C CA . ALA A 1 131 ? -15.852 -0.527 35.205 1.00 57.59 131 ALA A CA 1
ATOM 1013 C C . ALA A 1 131 ? -15.523 0.488 34.095 1.00 57.59 131 ALA A C 1
ATOM 1015 O O . ALA A 1 131 ? -14.944 0.116 33.078 1.00 57.59 131 ALA A O 1
ATOM 1016 N N . ALA A 1 132 ? -15.825 1.773 34.309 1.00 58.81 132 ALA A N 1
ATOM 1017 C CA . ALA A 1 132 ? -15.488 2.843 33.375 1.00 58.81 132 ALA A CA 1
ATOM 1018 C C . ALA A 1 132 ? -13.968 3.012 33.216 1.00 58.81 132 ALA A C 1
ATOM 1020 O O . ALA A 1 132 ? -13.491 3.174 32.098 1.00 58.81 132 ALA A O 1
ATOM 1021 N N . SER A 1 133 ? -13.191 2.912 34.300 1.00 60.38 133 SER A N 1
ATOM 1022 C CA . SER A 1 133 ? -11.725 2.958 34.234 1.00 60.38 133 SER A CA 1
ATOM 1023 C C . SER A 1 133 ? -11.137 1.781 33.454 1.00 60.38 133 SER A C 1
ATOM 1025 O O . SER A 1 133 ? -10.234 1.985 32.649 1.00 60.38 133 SER A O 1
ATOM 1027 N N . ILE A 1 134 ? -11.663 0.565 33.643 1.00 71.12 134 ILE A N 1
ATOM 1028 C CA . ILE A 1 134 ? -11.228 -0.616 32.879 1.00 71.12 134 ILE A CA 1
ATOM 1029 C C . ILE A 1 134 ? -11.552 -0.442 31.393 1.00 71.12 134 ILE A C 1
ATOM 1031 O O . ILE A 1 134 ? -10.700 -0.709 30.552 1.00 71.12 134 ILE A O 1
ATOM 1035 N N . LEU A 1 135 ? -12.749 0.050 31.064 1.00 69.69 135 LEU A N 1
ATOM 1036 C CA . LEU A 1 135 ? -13.144 0.307 29.678 1.00 69.69 135 LEU A CA 1
ATOM 1037 C C . LEU A 1 135 ? -12.292 1.396 29.019 1.00 69.69 135 LEU A C 1
ATOM 1039 O O . LEU A 1 135 ? -11.912 1.239 27.864 1.00 69.69 135 LEU A O 1
ATOM 1043 N N . LEU A 1 136 ? -11.947 2.463 29.744 1.00 74.00 136 LEU A N 1
ATOM 1044 C CA . LEU A 1 136 ? -11.053 3.507 29.239 1.00 74.00 136 LEU A CA 1
ATOM 1045 C C . LEU A 1 136 ? -9.642 2.974 28.982 1.00 74.00 136 LEU A C 1
ATOM 1047 O O . LEU A 1 136 ? -9.071 3.255 27.933 1.00 74.00 136 LEU A O 1
ATOM 1051 N N . LEU A 1 137 ? -9.092 2.178 29.904 1.00 75.06 137 LEU A N 1
ATOM 1052 C CA . LEU A 1 137 ? -7.772 1.567 29.728 1.00 75.06 137 LEU A CA 1
ATOM 1053 C C . LEU A 1 137 ? -7.765 0.555 28.579 1.00 75.06 137 LEU A C 1
ATOM 1055 O O . LEU A 1 137 ? -6.834 0.557 27.776 1.00 75.06 137 LEU A O 1
ATOM 1059 N N . ALA A 1 138 ? -8.812 -0.264 28.462 1.00 70.25 138 ALA A N 1
ATOM 1060 C CA . ALA A 1 138 ? -8.974 -1.185 27.344 1.00 70.25 138 ALA A CA 1
ATOM 1061 C C . ALA A 1 138 ? -9.084 -0.421 26.017 1.00 70.25 138 ALA A C 1
ATOM 1063 O O . ALA A 1 138 ? -8.352 -0.723 25.084 1.00 70.25 138 ALA A O 1
ATOM 1064 N N . GLY A 1 139 ? -9.922 0.617 25.945 1.00 73.12 139 GLY A N 1
ATOM 1065 C CA . GLY A 1 139 ? -10.069 1.453 24.752 1.00 73.12 139 GLY A CA 1
ATOM 1066 C C . GLY A 1 139 ? -8.763 2.135 24.337 1.00 73.12 139 GLY A C 1
ATOM 1067 O O . GLY A 1 139 ? -8.391 2.085 23.166 1.00 73.12 139 GLY A O 1
ATOM 1068 N N . ALA A 1 140 ? -8.025 2.705 25.293 1.00 74.75 140 ALA A N 1
ATOM 1069 C CA . ALA A 1 140 ? -6.724 3.321 25.035 1.00 74.75 140 ALA A CA 1
ATOM 1070 C C . ALA A 1 140 ? -5.684 2.294 24.559 1.00 74.75 140 ALA A C 1
ATOM 1072 O O . ALA A 1 140 ? -4.961 2.555 23.601 1.00 74.75 140 ALA A O 1
ATOM 1073 N N . GLY A 1 141 ? -5.639 1.111 25.181 1.00 73.94 141 GLY A N 1
ATOM 1074 C CA . GLY A 1 141 ? -4.743 0.027 24.772 1.00 73.94 141 GLY A CA 1
ATOM 1075 C C . GLY A 1 141 ? -5.049 -0.489 23.364 1.00 73.94 141 GLY A C 1
ATOM 1076 O O . GLY A 1 141 ? -4.135 -0.662 22.563 1.00 73.94 141 GLY A O 1
ATOM 1077 N N . LEU A 1 142 ? -6.332 -0.664 23.038 1.00 76.12 142 LEU A N 1
ATOM 1078 C CA . LEU A 1 142 ? -6.799 -1.097 21.719 1.00 76.12 142 LEU A CA 1
ATOM 1079 C C . LEU A 1 142 ? -6.494 -0.052 20.637 1.00 76.12 142 LEU A C 1
ATOM 1081 O O . LEU A 1 142 ? -6.019 -0.411 19.565 1.00 76.12 142 LEU A O 1
ATOM 1085 N N . SER A 1 143 ? -6.704 1.237 20.920 1.00 72.44 143 SER A N 1
ATOM 1086 C CA . SER A 1 143 ? -6.368 2.335 19.999 1.00 72.44 143 SER A CA 1
ATOM 1087 C C . SER A 1 143 ? -4.855 2.472 19.789 1.00 72.44 143 SER A C 1
ATOM 1089 O O . SER A 1 143 ? -4.384 2.656 18.664 1.00 72.44 143 SER A O 1
ATOM 1091 N N . TRP A 1 144 ? -4.063 2.310 20.851 1.00 77.94 144 TRP A N 1
ATOM 1092 C CA . TRP A 1 144 ? -2.606 2.306 20.754 1.00 77.94 144 TRP A CA 1
ATOM 1093 C C . TRP A 1 144 ? -2.094 1.119 19.926 1.00 77.94 144 TRP A C 1
ATOM 1095 O O . TRP A 1 144 ? -1.281 1.302 19.023 1.00 77.94 144 TRP A O 1
ATOM 1105 N N . TYR A 1 145 ? -2.626 -0.081 20.164 1.00 78.31 145 TYR A N 1
ATOM 1106 C CA . TYR A 1 145 ? -2.304 -1.266 19.370 1.00 78.31 145 TYR A CA 1
ATOM 1107 C C . TYR A 1 145 ? -2.689 -1.088 17.894 1.00 78.31 145 TYR A C 1
ATOM 1109 O O . TYR A 1 145 ? -1.877 -1.339 17.001 1.00 78.31 145 TYR A O 1
ATOM 1117 N N . ALA A 1 146 ? -3.903 -0.592 17.637 1.00 78.38 146 ALA A N 1
ATOM 1118 C CA . ALA A 1 146 ? -4.390 -0.331 16.291 1.00 78.38 146 ALA A CA 1
ATOM 1119 C C . ALA A 1 146 ? -3.494 0.681 15.564 1.00 78.38 146 ALA A C 1
ATOM 1121 O O . ALA A 1 146 ? -3.065 0.426 14.442 1.00 78.38 146 ALA A O 1
ATOM 1122 N N . SER A 1 147 ? -3.140 1.797 16.208 1.00 78.38 147 SER A N 1
ATOM 1123 C CA . SER A 1 147 ? -2.292 2.823 15.587 1.00 78.38 147 SER A CA 1
ATOM 1124 C C . SER A 1 147 ? -0.867 2.331 15.320 1.00 78.38 147 SER A C 1
ATOM 1126 O O . SER A 1 147 ? -0.297 2.666 14.281 1.00 78.38 147 SER A O 1
ATOM 1128 N N . GLN A 1 148 ? -0.307 1.474 16.177 1.00 81.56 148 GLN A N 1
ATOM 1129 C CA . GLN A 1 148 ? 1.014 0.894 15.930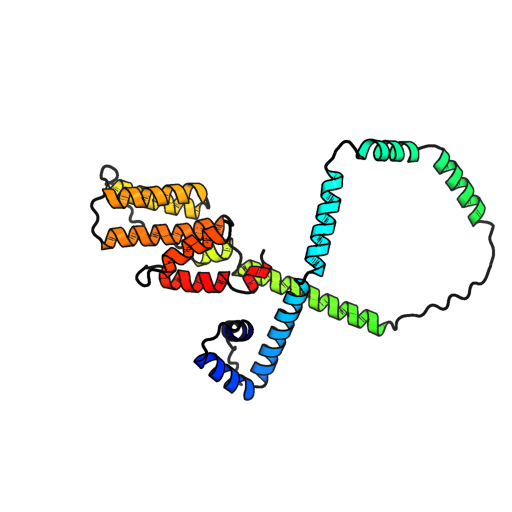 1.00 81.56 148 GLN A CA 1
ATOM 1130 C C . GLN A 1 148 ? 1.059 -0.091 14.765 1.00 81.56 148 GLN A C 1
ATOM 1132 O O . GLN A 1 148 ? 2.108 -0.191 14.147 1.00 81.56 148 GLN A O 1
ATOM 1137 N N . ARG A 1 149 ? -0.015 -0.840 14.489 1.00 83.56 149 ARG A N 1
ATOM 1138 C CA . ARG A 1 149 ? 0.001 -1.940 13.503 1.00 83.56 149 ARG A CA 1
ATOM 1139 C C . ARG A 1 149 ? -0.759 -1.644 12.215 1.00 83.56 149 ARG A C 1
ATOM 1141 O O . ARG A 1 149 ? -0.435 -2.197 11.173 1.00 83.56 149 ARG A O 1
ATOM 1148 N N . TYR A 1 150 ? -1.770 -0.785 12.284 1.00 85.75 150 TYR A N 1
ATOM 1149 C CA . TYR A 1 150 ? -2.719 -0.537 11.198 1.00 85.75 150 TYR A CA 1
ATOM 1150 C C . TYR A 1 150 ? -2.738 0.925 10.745 1.00 85.75 150 TYR A C 1
ATOM 1152 O O . TYR A 1 150 ? -3.548 1.286 9.889 1.00 85.75 150 TYR A O 1
ATOM 1160 N N . SER A 1 151 ? -1.862 1.786 11.276 1.00 88.25 151 SER A N 1
ATOM 1161 C CA . SER A 1 151 ? -1.662 3.125 10.711 1.00 88.25 151 SER A CA 1
ATOM 1162 C C . SER A 1 151 ? -1.066 3.045 9.308 1.00 88.25 151 SER A C 1
ATOM 1164 O O . SER A 1 151 ? -0.375 2.092 8.953 1.00 88.25 151 SER A O 1
ATOM 1166 N N . ALA A 1 152 ? -1.341 4.061 8.487 1.00 89.81 152 ALA A N 1
ATOM 1167 C CA . ALA A 1 152 ? -0.786 4.134 7.137 1.00 89.81 152 ALA A CA 1
ATOM 1168 C C . ALA A 1 152 ? 0.749 4.085 7.156 1.00 89.81 152 ALA A C 1
ATOM 1170 O O . ALA A 1 152 ? 1.346 3.374 6.357 1.00 89.81 152 ALA A O 1
ATOM 1171 N N . GLU A 1 153 ? 1.374 4.781 8.108 1.00 87.69 153 GLU A N 1
ATOM 1172 C CA . GLU A 1 153 ? 2.828 4.804 8.251 1.00 87.69 153 GLU A CA 1
ATOM 1173 C C . GLU A 1 153 ? 3.404 3.429 8.616 1.00 87.69 153 GLU A C 1
ATOM 1175 O O . GLU A 1 153 ? 4.372 3.008 7.986 1.00 87.69 153 GLU A O 1
ATOM 1180 N N . SER A 1 154 ? 2.788 2.703 9.561 1.00 88.94 154 SER A N 1
ATOM 1181 C CA . SER A 1 154 ? 3.226 1.340 9.902 1.00 88.94 154 SER A CA 1
ATOM 1182 C C . SER A 1 154 ? 3.101 0.399 8.715 1.00 88.94 154 SER A C 1
ATOM 1184 O O . SER A 1 154 ? 4.052 -0.301 8.384 1.00 88.94 154 SER A O 1
ATOM 1186 N N . LEU A 1 155 ? 1.947 0.403 8.043 1.00 92.88 155 LEU A N 1
ATOM 1187 C CA . LEU A 1 155 ? 1.712 -0.491 6.912 1.00 92.88 155 LEU A CA 1
ATOM 1188 C C . LEU A 1 155 ? 2.719 -0.212 5.789 1.00 92.88 155 LEU A C 1
ATOM 1190 O O . LEU A 1 155 ? 3.325 -1.130 5.247 1.00 92.88 155 LEU A O 1
ATOM 1194 N N . VAL A 1 156 ? 2.970 1.058 5.473 1.00 93.12 156 VAL A N 1
ATOM 1195 C CA . VAL A 1 156 ? 3.980 1.424 4.472 1.00 93.12 156 VAL A CA 1
ATOM 1196 C C . VAL A 1 156 ? 5.369 0.954 4.898 1.00 93.12 156 VAL A C 1
ATOM 1198 O O . VAL A 1 156 ? 6.083 0.402 4.066 1.00 93.12 156 VAL A O 1
ATOM 1201 N N . ALA A 1 157 ? 5.743 1.111 6.170 1.00 91.19 157 ALA A N 1
ATOM 1202 C CA . ALA A 1 157 ? 7.028 0.641 6.686 1.00 91.19 157 ALA A CA 1
ATOM 1203 C C . ALA A 1 157 ? 7.178 -0.892 6.618 1.00 91.19 157 ALA A C 1
ATOM 1205 O O . ALA A 1 157 ? 8.255 -1.381 6.277 1.00 91.19 157 ALA A O 1
ATOM 1206 N N . ASP A 1 158 ? 6.108 -1.643 6.883 1.00 92.00 158 ASP A N 1
ATOM 1207 C CA . ASP A 1 158 ? 6.115 -3.109 6.837 1.00 92.00 158 ASP A CA 1
ATOM 1208 C C . ASP A 1 158 ? 6.255 -3.644 5.402 1.00 92.00 158 ASP A C 1
ATOM 1210 O O . ASP A 1 158 ? 6.938 -4.645 5.150 1.00 92.00 158 ASP A O 1
ATOM 1214 N N . TYR A 1 159 ? 5.633 -2.960 4.439 1.00 94.44 159 TYR A N 1
ATOM 1215 C CA . TYR A 1 159 ? 5.560 -3.404 3.047 1.00 94.44 159 TYR A CA 1
ATOM 1216 C C . TYR A 1 159 ? 6.621 -2.815 2.118 1.00 94.44 159 TYR A C 1
ATOM 1218 O O . TYR A 1 159 ? 6.932 -3.419 1.079 1.00 94.44 159 TYR A O 1
ATOM 1226 N N . TYR A 1 160 ? 7.173 -1.651 2.455 1.00 94.19 160 TYR A N 1
ATOM 1227 C CA . TYR A 1 160 ? 8.206 -1.010 1.662 1.00 94.19 160 TYR A CA 1
ATOM 1228 C C . TYR A 1 160 ? 9.569 -1.634 1.947 1.00 94.19 160 TYR A C 1
ATOM 1230 O O . TYR A 1 160 ? 10.055 -1.656 3.075 1.00 94.19 160 TYR A O 1
ATOM 1238 N N . ARG A 1 161 ? 10.233 -2.097 0.887 1.00 88.19 161 ARG A N 1
ATOM 1239 C CA . ARG A 1 161 ? 11.662 -2.406 0.918 1.00 88.19 161 ARG A CA 1
ATOM 1240 C C . ARG A 1 161 ? 12.314 -1.842 -0.322 1.00 88.19 161 ARG A C 1
ATOM 1242 O O . ARG A 1 161 ? 11.831 -2.078 -1.428 1.00 88.19 161 ARG A O 1
ATOM 1249 N N . MET A 1 162 ? 13.420 -1.131 -0.129 1.00 84.12 162 MET A N 1
ATOM 1250 C CA . MET A 1 162 ? 14.220 -0.653 -1.244 1.00 84.12 162 MET A CA 1
ATOM 1251 C C . MET A 1 162 ? 14.758 -1.868 -2.018 1.00 84.12 162 MET A C 1
ATOM 1253 O O . MET A 1 162 ? 15.430 -2.720 -1.423 1.00 84.12 162 MET A O 1
ATOM 1257 N N . PRO A 1 163 ? 14.452 -1.997 -3.320 1.00 82.38 163 PRO A N 1
ATOM 1258 C CA . PRO A 1 163 ? 15.034 -3.046 -4.134 1.00 82.38 163 PRO A CA 1
ATOM 1259 C C . PRO A 1 163 ? 16.530 -2.786 -4.307 1.00 82.38 163 PRO A C 1
ATOM 1261 O O . PRO A 1 163 ? 17.004 -1.653 -4.194 1.00 82.38 163 PRO A O 1
ATOM 1264 N N . ASN A 1 164 ? 17.287 -3.840 -4.611 1.00 74.31 164 ASN A N 1
ATOM 1265 C CA . ASN A 1 164 ? 18.706 -3.702 -4.914 1.00 74.31 164 ASN A CA 1
ATOM 1266 C C . ASN A 1 164 ? 18.877 -2.984 -6.263 1.00 74.31 164 ASN A C 1
ATOM 1268 O O . ASN A 1 164 ? 18.908 -3.609 -7.323 1.00 74.31 164 ASN A O 1
ATOM 1272 N N . VAL A 1 165 ? 18.940 -1.655 -6.222 1.00 73.88 165 VAL A N 1
ATOM 1273 C CA . VAL A 1 165 ? 19.253 -0.823 -7.380 1.00 73.88 165 VAL A CA 1
ATOM 1274 C C . VAL A 1 165 ? 20.766 -0.851 -7.571 1.00 73.88 165 VAL A C 1
ATOM 1276 O O . VAL A 1 165 ? 21.524 -0.204 -6.853 1.00 73.88 165 VAL A O 1
ATOM 1279 N N . GLY A 1 166 ? 21.228 -1.687 -8.501 1.00 58.34 166 GLY A N 1
ATOM 1280 C CA . GLY A 1 166 ? 22.652 -1.803 -8.802 1.00 58.34 166 GLY A CA 1
ATOM 1281 C C . GLY A 1 166 ? 23.242 -0.440 -9.170 1.00 58.34 166 GLY A C 1
ATOM 1282 O O . GLY A 1 166 ? 22.737 0.236 -10.065 1.00 58.34 166 GLY A O 1
ATOM 1283 N N . ASN A 1 167 ? 24.319 -0.038 -8.489 1.00 51.84 167 ASN A N 1
ATOM 1284 C CA . ASN A 1 167 ? 25.072 1.177 -8.797 1.00 51.84 167 ASN A CA 1
ATOM 1285 C C . ASN A 1 167 ? 25.755 1.036 -10.165 1.00 51.84 167 ASN A C 1
ATOM 1287 O O . ASN A 1 167 ? 26.923 0.661 -10.246 1.00 51.84 167 ASN A O 1
ATOM 1291 N N . THR A 1 168 ? 25.064 1.347 -11.260 1.00 56.84 168 THR A N 1
ATOM 1292 C CA . THR A 1 168 ? 25.715 1.487 -12.567 1.00 56.84 168 THR A CA 1
ATOM 1293 C C . THR A 1 168 ? 26.249 2.908 -12.715 1.00 56.84 168 THR A C 1
ATOM 1295 O O . THR A 1 168 ? 25.727 3.707 -13.491 1.00 56.84 168 THR A O 1
ATOM 1298 N N . MET A 1 169 ? 27.297 3.239 -11.953 1.00 48.69 169 MET A N 1
ATOM 1299 C CA . MET A 1 169 ? 28.116 4.420 -12.232 1.00 48.69 169 MET A CA 1
ATOM 1300 C C . MET A 1 169 ? 28.794 4.204 -13.593 1.00 48.69 169 MET A C 1
ATOM 1302 O O . MET A 1 169 ? 29.761 3.456 -13.690 1.00 48.69 169 MET A O 1
ATOM 1306 N N . GLY A 1 170 ? 28.246 4.794 -14.660 1.00 52.88 170 GLY A N 1
ATOM 1307 C CA . GLY A 1 170 ? 28.871 4.780 -15.990 1.00 52.88 170 GLY A CA 1
ATOM 1308 C C . GLY A 1 170 ? 27.934 4.654 -17.194 1.00 52.88 170 GLY A C 1
ATOM 1309 O O . GLY A 1 170 ? 28.412 4.771 -18.318 1.00 52.88 170 GLY A O 1
ATOM 1310 N N . SER A 1 171 ? 26.624 4.442 -17.011 1.00 56.66 171 SER A N 1
ATOM 1311 C CA . SER A 1 171 ? 25.694 4.206 -18.133 1.00 56.66 171 SER A CA 1
ATOM 1312 C C . SER A 1 171 ? 24.646 5.302 -18.360 1.00 56.66 171 SER A C 1
ATOM 1314 O O . SER A 1 171 ? 23.817 5.139 -19.257 1.00 56.66 171 SER A O 1
ATOM 1316 N N . GLU A 1 172 ? 24.678 6.422 -17.623 1.00 61.44 172 GLU A N 1
ATOM 1317 C CA . GLU A 1 172 ? 23.643 7.483 -17.652 1.00 61.44 172 GLU A CA 1
ATOM 1318 C C . GLU A 1 172 ? 23.365 8.076 -19.045 1.00 61.44 172 GLU A C 1
ATOM 1320 O O . GLU A 1 172 ? 22.285 8.605 -19.288 1.00 61.44 172 GLU A O 1
ATOM 1325 N N . GLN A 1 173 ? 24.299 7.955 -19.991 1.00 67.81 173 GLN A N 1
ATOM 1326 C CA . GLN A 1 173 ? 24.104 8.406 -21.374 1.00 67.81 173 GLN A CA 1
ATOM 1327 C C . GLN A 1 173 ? 23.210 7.465 -22.203 1.00 67.81 173 GLN A C 1
ATOM 1329 O O . GLN A 1 173 ? 22.671 7.861 -23.235 1.00 67.81 173 GLN A O 1
ATOM 1334 N N . THR A 1 174 ? 23.014 6.223 -21.757 1.00 81.94 174 THR A N 1
ATOM 1335 C CA . THR A 1 174 ? 22.142 5.238 -22.412 1.00 81.94 174 THR A CA 1
ATOM 1336 C C . THR A 1 174 ? 20.714 5.310 -21.864 1.00 81.94 174 THR A C 1
ATOM 1338 O O . THR A 1 174 ? 20.493 5.683 -20.713 1.00 81.94 174 THR A O 1
ATOM 1341 N N . MET A 1 175 ? 19.717 4.899 -22.659 1.00 81.50 175 MET A N 1
ATOM 1342 C CA . MET A 1 175 ? 18.325 4.792 -22.185 1.00 81.50 175 MET A CA 1
ATOM 1343 C C . MET A 1 175 ? 18.198 3.904 -20.938 1.00 81.50 175 MET A C 1
ATOM 1345 O O . MET A 1 175 ? 17.488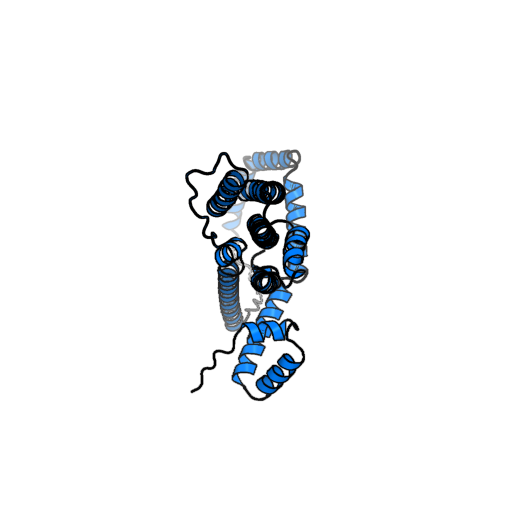 4.258 -20.001 1.00 81.50 175 MET A O 1
ATOM 1349 N N . GLN A 1 176 ? 18.927 2.786 -20.901 1.00 82.62 176 GLN A N 1
ATOM 1350 C CA . GLN A 1 176 ? 18.911 1.860 -19.767 1.00 82.62 176 GLN A CA 1
ATOM 1351 C C . GLN A 1 176 ? 19.552 2.467 -18.512 1.00 82.62 176 GLN A C 1
ATOM 1353 O O . GLN A 1 176 ? 19.027 2.283 -17.417 1.00 82.62 176 GLN A O 1
ATOM 1358 N N . GLY A 1 177 ? 20.632 3.241 -18.653 1.00 84.56 177 GLY A N 1
ATOM 1359 C CA . GLY A 1 177 ? 21.223 3.953 -17.520 1.00 84.56 177 GLY A CA 1
ATOM 1360 C C . GLY A 1 177 ? 20.322 5.056 -16.972 1.00 84.56 177 GLY A C 1
ATOM 1361 O O . GLY A 1 177 ? 20.171 5.157 -15.758 1.00 84.56 177 GLY A O 1
ATOM 1362 N N . ARG A 1 178 ? 19.643 5.824 -17.839 1.00 85.88 178 ARG A N 1
ATOM 1363 C CA . ARG A 1 178 ? 18.635 6.810 -17.399 1.00 85.88 178 ARG A CA 1
ATOM 1364 C C . ARG A 1 178 ? 17.473 6.159 -16.659 1.00 85.88 178 ARG A C 1
ATOM 1366 O O . ARG A 1 178 ? 17.047 6.676 -15.631 1.00 85.88 178 ARG A O 1
ATOM 1373 N N . LEU A 1 179 ? 16.989 5.018 -17.153 1.00 89.00 179 LEU A N 1
ATOM 1374 C CA . LEU A 1 179 ? 15.963 4.232 -16.470 1.00 89.00 179 LEU A CA 1
ATOM 1375 C C . LEU A 1 179 ? 16.432 3.790 -15.078 1.00 89.00 179 LEU A C 1
ATOM 1377 O O . LEU A 1 179 ? 15.714 4.002 -14.105 1.00 89.00 179 LEU A O 1
ATOM 1381 N N . GLY A 1 180 ? 17.636 3.217 -14.979 1.00 88.12 180 GLY A N 1
ATOM 1382 C CA . GLY A 1 180 ? 18.216 2.788 -13.705 1.00 88.12 180 GLY A CA 1
ATOM 1383 C C . GLY A 1 180 ? 18.372 3.941 -12.712 1.00 88.12 180 GLY A C 1
ATOM 1384 O O . GLY A 1 180 ? 17.945 3.821 -11.565 1.00 88.12 180 GLY A O 1
ATOM 1385 N N . ALA A 1 181 ? 18.897 5.082 -13.165 1.00 88.69 181 ALA A N 1
ATOM 1386 C CA . ALA A 1 181 ? 19.046 6.281 -12.344 1.00 88.69 181 ALA A CA 1
ATOM 1387 C C . ALA A 1 181 ? 17.691 6.822 -11.864 1.00 88.69 181 ALA A C 1
ATOM 1389 O O . ALA A 1 181 ? 17.528 7.115 -10.679 1.00 88.69 181 ALA A O 1
ATOM 1390 N N . ARG A 1 182 ? 16.690 6.900 -12.753 1.00 88.62 182 ARG A N 1
ATOM 1391 C CA . ARG A 1 182 ? 15.355 7.389 -12.384 1.00 88.62 182 ARG A CA 1
ATOM 1392 C C . ARG A 1 182 ? 14.640 6.444 -11.422 1.00 88.62 182 ARG A C 1
ATOM 1394 O O . ARG A 1 182 ? 13.974 6.911 -10.505 1.00 88.62 182 ARG A O 1
ATOM 1401 N N . PHE A 1 183 ? 14.821 5.136 -11.594 1.00 92.12 183 PHE A N 1
ATOM 1402 C CA . PHE A 1 183 ? 14.290 4.125 -10.684 1.00 92.12 183 PHE A CA 1
ATOM 1403 C C . PHE A 1 183 ? 14.931 4.210 -9.295 1.00 92.12 183 PHE A C 1
ATOM 1405 O O . PHE A 1 183 ? 14.221 4.230 -8.292 1.00 92.12 183 PHE A O 1
ATOM 1412 N N . ALA A 1 184 ? 16.258 4.343 -9.226 1.00 92.00 184 ALA A N 1
ATOM 1413 C CA . ALA A 1 184 ? 16.962 4.558 -7.964 1.00 92.00 184 ALA A CA 1
ATOM 1414 C C . ALA A 1 184 ? 16.507 5.850 -7.266 1.00 92.00 184 ALA A C 1
ATOM 1416 O O . ALA A 1 184 ? 16.301 5.854 -6.052 1.00 92.00 184 ALA A O 1
ATOM 1417 N N . GLU A 1 185 ? 16.297 6.929 -8.023 1.00 90.00 185 GLU A N 1
ATOM 1418 C CA . GLU A 1 185 ? 15.804 8.190 -7.469 1.00 90.00 185 GLU A CA 1
ATOM 1419 C C . GLU A 1 185 ? 14.369 8.077 -6.942 1.00 90.00 185 GLU A C 1
ATOM 1421 O O . GLU A 1 185 ? 14.089 8.553 -5.846 1.00 90.00 185 GLU A O 1
ATOM 1426 N N . ALA A 1 186 ? 13.473 7.388 -7.656 1.00 89.06 186 ALA A N 1
ATOM 1427 C CA . ALA A 1 186 ? 12.108 7.148 -7.184 1.00 89.06 186 ALA A CA 1
ATOM 1428 C C . ALA A 1 186 ? 12.093 6.449 -5.811 1.00 89.06 186 ALA A C 1
ATOM 1430 O O . ALA A 1 186 ? 11.365 6.855 -4.905 1.00 89.06 186 ALA A O 1
ATOM 1431 N N . HIS A 1 187 ? 12.964 5.456 -5.619 1.00 94.00 187 HIS A N 1
ATOM 1432 C CA . HIS A 1 187 ? 13.119 4.779 -4.331 1.00 94.00 187 HIS A CA 1
ATOM 1433 C C . HIS A 1 187 ? 13.766 5.654 -3.249 1.00 94.00 187 HIS A C 1
ATOM 1435 O O . HIS A 1 187 ? 13.347 5.599 -2.095 1.00 94.00 187 HIS A O 1
ATOM 1441 N N . ARG A 1 188 ? 14.726 6.519 -3.592 1.00 92.31 188 ARG A N 1
ATOM 1442 C CA . ARG A 1 188 ? 15.255 7.509 -2.635 1.00 92.31 188 ARG A CA 1
ATOM 1443 C C . ARG A 1 188 ? 14.188 8.502 -2.185 1.00 92.31 188 ARG A C 1
ATOM 1445 O O . ARG A 1 188 ? 14.173 8.898 -1.022 1.00 92.31 188 ARG A O 1
ATOM 1452 N N . LEU A 1 189 ? 13.293 8.907 -3.084 1.00 89.06 189 LEU A N 1
ATOM 1453 C CA . LEU A 1 189 ? 12.168 9.782 -2.751 1.00 89.06 189 LEU A CA 1
ATOM 1454 C C . LEU A 1 189 ? 11.173 9.083 -1.813 1.00 89.06 189 LEU A C 1
ATOM 1456 O O . LEU A 1 189 ? 10.691 9.717 -0.876 1.00 89.06 189 LEU A O 1
ATOM 1460 N N . MET A 1 190 ? 10.936 7.779 -1.995 1.00 90.50 190 MET A N 1
ATOM 1461 C CA . MET A 1 190 ? 10.166 6.961 -1.045 1.00 90.50 190 MET A CA 1
ATOM 1462 C C . MET A 1 190 ? 10.800 6.943 0.349 1.00 90.50 190 MET A C 1
ATOM 1464 O O . MET A 1 190 ? 10.111 7.191 1.333 1.00 90.50 190 MET A O 1
ATOM 1468 N N . GLU A 1 191 ? 12.113 6.710 0.447 1.00 91.81 191 GLU A N 1
ATOM 1469 C CA . GLU A 1 191 ? 12.829 6.710 1.734 1.00 91.81 191 GLU A CA 1
ATOM 1470 C C . GLU A 1 191 ? 12.771 8.070 2.440 1.00 91.81 191 GLU A C 1
ATOM 1472 O O . GLU A 1 191 ? 12.630 8.143 3.660 1.00 91.81 191 GLU A O 1
ATOM 1477 N N . LYS A 1 192 ? 12.826 9.160 1.667 1.00 90.31 192 LYS A N 1
ATOM 1478 C CA . LYS A 1 192 ? 12.671 10.533 2.168 1.00 90.31 192 LYS A CA 1
ATOM 1479 C C . LYS A 1 192 ? 11.224 10.900 2.511 1.00 90.31 192 LYS A C 1
ATOM 1481 O O . LYS A 1 192 ? 10.993 12.011 2.981 1.00 90.31 192 LYS A O 1
ATOM 1486 N N . LYS A 1 193 ? 10.258 10.001 2.279 1.00 89.94 193 LYS A N 1
ATOM 1487 C CA . LYS A 1 193 ? 8.810 10.246 2.405 1.00 89.94 193 LYS A CA 1
ATOM 1488 C C . LYS A 1 193 ? 8.296 11.374 1.491 1.00 89.94 193 LYS A C 1
ATOM 1490 O O . LYS A 1 193 ? 7.220 11.925 1.715 1.00 89.94 193 LYS A O 1
ATOM 1495 N N . SER A 1 194 ? 9.028 11.692 0.420 1.00 88.81 194 SER A N 1
ATOM 1496 C CA . SER A 1 194 ? 8.635 12.658 -0.616 1.00 88.81 194 SER A CA 1
ATOM 1497 C C . SER A 1 194 ? 7.664 12.009 -1.609 1.00 88.81 194 SER A C 1
ATOM 1499 O O . SER A 1 194 ? 7.956 11.860 -2.795 1.00 88.81 194 SER A O 1
ATOM 1501 N N . TYR A 1 195 ? 6.498 11.582 -1.122 1.00 88.38 195 TYR A N 1
ATOM 1502 C CA . TYR A 1 195 ? 5.573 10.705 -1.851 1.00 88.38 195 TYR A CA 1
ATOM 1503 C C . TYR A 1 195 ? 5.034 11.296 -3.163 1.00 88.38 195 TYR A C 1
ATOM 1505 O O . TYR A 1 195 ? 4.892 10.574 -4.148 1.00 88.38 195 TYR A O 1
ATOM 1513 N N . ALA A 1 196 ? 4.785 12.608 -3.214 1.00 84.38 196 ALA A N 1
ATOM 1514 C CA . ALA A 1 196 ? 4.308 13.266 -4.434 1.00 84.38 196 ALA A CA 1
ATOM 1515 C C . ALA A 1 196 ? 5.369 13.229 -5.548 1.00 84.38 196 ALA A C 1
ATOM 1517 O O . ALA A 1 196 ? 5.074 12.878 -6.690 1.00 84.38 196 ALA A O 1
ATOM 1518 N N . GLU A 1 197 ? 6.623 13.524 -5.201 1.00 82.25 197 GLU A N 1
ATOM 1519 C CA . GLU A 1 197 ? 7.754 13.460 -6.129 1.00 82.25 197 GLU A CA 1
ATOM 1520 C C . GLU A 1 197 ? 8.068 12.012 -6.527 1.00 82.25 197 GLU A C 1
ATOM 1522 O O . GLU A 1 197 ? 8.340 11.738 -7.698 1.00 82.25 197 GLU A O 1
ATOM 1527 N N . ALA A 1 198 ? 7.976 11.072 -5.579 1.00 86.94 198 ALA A N 1
ATOM 1528 C CA . ALA A 1 198 ? 8.162 9.647 -5.838 1.00 86.94 198 ALA A CA 1
ATOM 1529 C C . ALA A 1 198 ? 7.148 9.125 -6.866 1.00 86.94 198 ALA A C 1
ATOM 1531 O O . ALA A 1 198 ? 7.523 8.398 -7.785 1.00 86.94 198 ALA A O 1
ATOM 1532 N N . LEU A 1 199 ? 5.877 9.534 -6.763 1.00 83.94 199 LEU A N 1
ATOM 1533 C CA . LEU A 1 199 ? 4.828 9.127 -7.700 1.00 83.94 199 LEU A CA 1
ATOM 1534 C C . LEU A 1 199 ? 5.128 9.586 -9.132 1.00 83.94 199 LEU A C 1
ATOM 1536 O O . LEU A 1 199 ? 4.978 8.807 -10.076 1.00 83.94 199 LEU A O 1
ATOM 1540 N N . ILE A 1 200 ? 5.591 10.830 -9.286 1.00 83.19 200 ILE A N 1
ATOM 1541 C CA . ILE A 1 200 ? 6.024 11.379 -10.578 1.00 83.19 200 ILE A CA 1
ATOM 1542 C C . ILE A 1 200 ? 7.219 10.577 -11.108 1.00 83.19 200 ILE A C 1
ATOM 1544 O O . ILE A 1 200 ? 7.202 10.121 -12.253 1.00 83.19 200 ILE A O 1
ATOM 1548 N N . ALA A 1 201 ? 8.223 10.333 -10.261 1.00 82.00 201 ALA A N 1
ATOM 1549 C CA . ALA A 1 201 ? 9.419 9.589 -10.637 1.00 82.00 201 ALA A CA 1
ATOM 1550 C C . ALA A 1 201 ? 9.105 8.158 -11.102 1.00 82.00 201 ALA A C 1
ATOM 1552 O O . ALA A 1 201 ? 9.619 7.723 -12.132 1.00 82.00 201 ALA A O 1
ATOM 1553 N N . PHE A 1 202 ? 8.210 7.443 -10.416 1.00 88.00 202 PHE A N 1
ATOM 1554 C CA . PHE A 1 202 ? 7.755 6.119 -10.849 1.00 88.00 202 PHE A CA 1
ATOM 1555 C C . PHE A 1 202 ? 6.939 6.157 -12.152 1.00 88.00 202 PHE A C 1
ATOM 1557 O O . PHE A 1 202 ? 7.059 5.249 -12.977 1.00 88.00 202 PHE A O 1
ATOM 1564 N N . GLY A 1 203 ? 6.155 7.213 -12.393 1.00 82.44 203 GLY A N 1
ATOM 1565 C CA . GLY A 1 203 ? 5.490 7.421 -13.685 1.00 82.44 203 GLY A CA 1
ATOM 1566 C C . GLY A 1 203 ? 6.487 7.562 -14.844 1.00 82.44 203 GLY A C 1
ATOM 1567 O O . GLY A 1 203 ? 6.306 6.984 -15.921 1.00 82.44 203 GLY A O 1
ATOM 1568 N N . GLU A 1 204 ? 7.590 8.271 -14.610 1.00 82.81 204 GLU A N 1
ATOM 1569 C CA . GLU A 1 204 ? 8.673 8.402 -15.585 1.00 82.81 204 GLU A CA 1
ATOM 1570 C C . GLU A 1 204 ? 9.441 7.092 -15.798 1.00 82.81 204 GLU A C 1
ATOM 1572 O O . GLU A 1 204 ? 9.775 6.780 -16.939 1.00 82.81 204 GLU A O 1
ATOM 1577 N N . VAL A 1 205 ? 9.658 6.283 -14.752 1.00 86.25 205 VAL A N 1
ATOM 1578 C CA . VAL A 1 205 ? 10.244 4.930 -14.875 1.00 86.25 205 VAL A CA 1
ATOM 1579 C C . VAL A 1 205 ? 9.446 4.081 -15.860 1.00 86.25 205 VAL A C 1
ATOM 1581 O O . VAL A 1 205 ? 10.035 3.450 -16.735 1.00 86.25 205 VAL A O 1
ATOM 1584 N N . LEU A 1 206 ? 8.113 4.090 -15.769 1.00 83.75 206 LEU A N 1
ATOM 1585 C CA . LEU A 1 206 ? 7.257 3.322 -16.679 1.00 83.75 206 LEU A CA 1
ATOM 1586 C C . LEU A 1 206 ? 7.340 3.828 -18.130 1.00 83.75 206 LEU A C 1
ATOM 1588 O O . LEU A 1 206 ? 7.235 3.055 -19.081 1.00 83.75 206 LEU A O 1
ATOM 1592 N N . THR A 1 207 ? 7.532 5.133 -18.311 1.00 83.00 207 THR A N 1
ATOM 1593 C CA . THR A 1 207 ? 7.704 5.740 -19.638 1.00 83.00 207 THR A CA 1
ATOM 1594 C C . THR A 1 207 ? 9.071 5.384 -20.233 1.00 83.00 207 THR A C 1
ATOM 1596 O O . THR A 1 207 ? 9.178 4.996 -21.400 1.00 83.00 207 THR A O 1
ATOM 1599 N N . LEU A 1 208 ? 10.125 5.461 -19.420 1.00 84.06 208 LEU A N 1
ATOM 1600 C CA . LEU A 1 208 ? 11.488 5.108 -19.806 1.00 84.06 208 LEU A CA 1
ATOM 1601 C C . LEU A 1 208 ? 11.641 3.608 -20.078 1.00 84.06 208 LEU A C 1
ATOM 1603 O O . LEU A 1 208 ? 12.299 3.240 -21.046 1.00 84.06 208 LEU A O 1
ATOM 1607 N N . SER A 1 209 ? 11.001 2.734 -19.299 1.00 84.75 209 SER A N 1
ATOM 1608 C CA . SER A 1 209 ? 11.101 1.283 -19.497 1.00 84.75 209 SER A CA 1
ATOM 1609 C C . SER A 1 209 ? 10.599 0.873 -20.883 1.00 84.75 209 SER A C 1
ATOM 1611 O O . SER A 1 209 ? 11.316 0.187 -21.613 1.00 84.75 209 SER A O 1
ATOM 1613 N N . ARG A 1 210 ? 9.448 1.410 -21.313 1.00 84.38 210 ARG A N 1
ATOM 1614 C CA . ARG A 1 210 ? 8.872 1.173 -22.651 1.00 84.38 210 ARG A CA 1
ATOM 1615 C C . ARG A 1 210 ? 9.782 1.626 -23.794 1.00 84.38 210 ARG A C 1
ATOM 1617 O O . ARG A 1 210 ? 9.730 1.050 -24.874 1.00 84.38 210 ARG A O 1
ATOM 1624 N N . SER A 1 211 ? 10.599 2.654 -23.569 1.00 82.81 211 SER A N 1
ATOM 1625 C CA . SER A 1 211 ? 11.505 3.216 -24.582 1.00 82.81 211 SER A CA 1
ATOM 1626 C C . SER A 1 211 ? 12.926 2.647 -24.527 1.00 82.81 211 SER A C 1
ATOM 1628 O O . SER A 1 211 ? 13.696 2.835 -25.467 1.00 82.81 211 SER A O 1
ATOM 1630 N N . ALA A 1 212 ? 13.283 1.914 -23.470 1.00 84.44 212 ALA A N 1
ATOM 1631 C CA . ALA A 1 212 ? 14.627 1.380 -23.255 1.00 84.44 212 ALA A CA 1
ATOM 1632 C C . ALA A 1 212 ? 14.908 0.048 -23.982 1.00 84.44 212 ALA A C 1
ATOM 1634 O O . ALA A 1 212 ? 15.990 -0.521 -23.807 1.00 84.44 212 ALA A O 1
ATOM 1635 N N . GLY A 1 213 ? 13.959 -0.443 -24.791 1.00 84.62 213 GLY A N 1
ATOM 1636 C CA . GLY A 1 213 ? 14.109 -1.675 -25.575 1.00 84.62 213 GLY A CA 1
ATOM 1637 C C . GLY A 1 213 ? 14.313 -2.914 -24.701 1.00 84.62 213 GLY A C 1
ATOM 1638 O O . GLY A 1 213 ? 15.126 -3.775 -25.028 1.00 84.62 213 GLY A O 1
ATOM 1639 N N . LEU A 1 214 ? 13.648 -2.955 -23.546 1.00 86.19 214 LEU A N 1
ATOM 1640 C CA . LEU A 1 214 ? 13.751 -4.055 -22.594 1.00 86.19 214 LEU A CA 1
ATOM 1641 C C . LEU A 1 214 ? 12.987 -5.291 -23.080 1.00 86.19 214 LEU A C 1
ATOM 1643 O O . LEU A 1 214 ? 11.968 -5.176 -23.760 1.00 86.19 214 LEU A O 1
ATOM 1647 N N . ASP A 1 215 ? 13.458 -6.468 -22.670 1.00 91.19 215 ASP A N 1
ATOM 1648 C CA . ASP A 1 215 ? 12.682 -7.701 -22.783 1.00 91.19 215 ASP A CA 1
ATOM 1649 C C . ASP A 1 215 ? 11.431 -7.673 -21.881 1.00 91.19 215 ASP A C 1
ATOM 1651 O O . ASP A 1 215 ? 11.300 -6.846 -20.971 1.00 91.19 215 ASP A O 1
ATOM 1655 N N . GLU A 1 216 ? 10.497 -8.591 -22.139 1.00 89.69 216 GLU A N 1
ATOM 1656 C CA . GLU A 1 216 ? 9.222 -8.675 -21.418 1.00 89.69 216 GLU A CA 1
ATOM 1657 C C . GLU A 1 216 ? 9.411 -8.870 -19.906 1.00 89.69 216 GLU A C 1
ATOM 1659 O O . GLU A 1 216 ? 8.696 -8.261 -19.109 1.00 89.69 216 GLU A O 1
ATOM 1664 N N . THR A 1 217 ? 10.406 -9.660 -19.498 1.00 91.38 217 THR A N 1
ATOM 1665 C CA . THR A 1 217 ? 10.690 -9.947 -18.087 1.00 91.38 217 THR A CA 1
ATOM 1666 C C . THR A 1 217 ? 11.108 -8.683 -17.339 1.00 91.38 217 THR A C 1
ATOM 1668 O O . THR A 1 217 ? 10.579 -8.389 -16.267 1.00 91.38 217 THR A O 1
ATOM 1671 N N . ARG A 1 218 ? 12.024 -7.892 -17.905 1.00 90.12 218 ARG A N 1
ATOM 1672 C CA . ARG A 1 218 ? 12.467 -6.621 -17.312 1.00 90.12 218 ARG A CA 1
ATOM 1673 C C . ARG A 1 218 ? 11.367 -5.569 -17.340 1.00 90.12 218 ARG A C 1
ATOM 1675 O O . ARG A 1 218 ? 11.222 -4.821 -16.376 1.00 90.12 218 ARG A O 1
ATOM 1682 N N . MET A 1 219 ? 10.582 -5.514 -18.415 1.00 88.25 219 MET A N 1
ATOM 1683 C CA . MET A 1 219 ? 9.408 -4.640 -18.484 1.00 88.25 219 MET A CA 1
ATOM 1684 C C . MET A 1 219 ? 8.412 -4.947 -17.367 1.00 88.25 219 MET A C 1
ATOM 1686 O O . MET A 1 219 ? 7.959 -4.023 -16.688 1.00 88.25 219 MET A O 1
ATOM 1690 N N . ARG A 1 220 ? 8.114 -6.234 -17.153 1.00 91.19 220 ARG A N 1
ATOM 1691 C CA . ARG A 1 220 ? 7.240 -6.704 -16.076 1.00 91.19 220 ARG A CA 1
ATOM 1692 C C . ARG A 1 220 ? 7.804 -6.335 -14.709 1.00 91.19 220 ARG A C 1
ATOM 1694 O O . ARG A 1 220 ? 7.087 -5.719 -13.935 1.00 91.19 220 ARG A O 1
ATOM 1701 N N . TYR A 1 221 ? 9.093 -6.577 -14.465 1.00 91.88 221 TYR A N 1
ATOM 1702 C CA . TYR A 1 221 ? 9.751 -6.177 -13.217 1.00 91.88 221 TYR A CA 1
ATOM 1703 C C . TYR A 1 221 ? 9.516 -4.694 -12.880 1.00 91.88 221 TYR A C 1
ATOM 1705 O O . TYR A 1 221 ? 9.010 -4.377 -11.807 1.00 91.88 221 TYR A O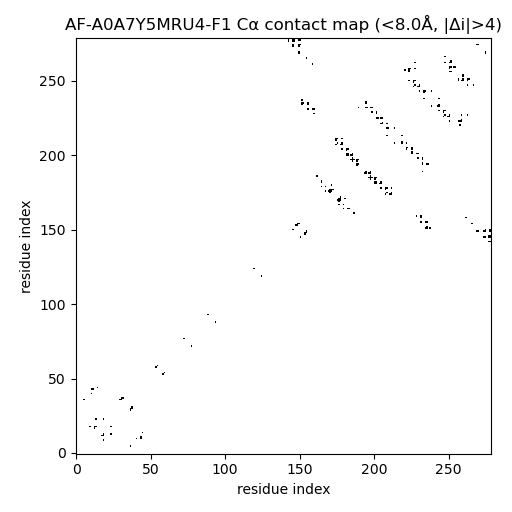 1
ATOM 1713 N N . TYR A 1 222 ? 9.805 -3.765 -13.801 1.00 90.12 222 TYR A N 1
ATOM 1714 C CA . TYR A 1 222 ? 9.575 -2.338 -13.535 1.00 90.12 222 TYR A CA 1
ATOM 1715 C C . TYR A 1 222 ? 8.089 -1.993 -13.382 1.00 90.12 222 TYR A C 1
ATOM 1717 O O . TYR A 1 222 ? 7.746 -1.147 -12.559 1.00 90.12 222 TYR A O 1
ATOM 1725 N N . SER A 1 223 ? 7.209 -2.629 -14.158 1.00 90.25 223 SER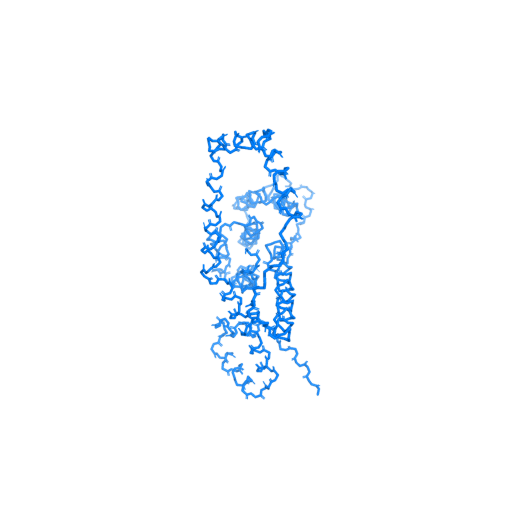 A N 1
ATOM 1726 C CA . SER A 1 223 ? 5.761 -2.415 -14.067 1.00 90.25 223 SER A CA 1
ATOM 1727 C C . SER A 1 223 ? 5.203 -2.842 -12.707 1.00 90.25 223 SER A C 1
ATOM 1729 O O . SER A 1 223 ? 4.436 -2.092 -12.096 1.00 90.25 223 SER A O 1
ATOM 1731 N N . ASP A 1 224 ? 5.616 -4.006 -12.210 1.00 93.19 224 ASP A N 1
ATOM 1732 C CA . ASP A 1 224 ? 5.189 -4.557 -10.924 1.00 93.19 224 ASP A CA 1
ATOM 1733 C C . ASP A 1 224 ? 5.695 -3.676 -9.775 1.00 93.19 224 ASP A C 1
ATOM 1735 O O . ASP A 1 224 ? 4.915 -3.270 -8.911 1.00 93.19 224 ASP A O 1
ATOM 1739 N N . GLN A 1 225 ? 6.970 -3.272 -9.830 1.00 93.50 225 GLN A N 1
ATOM 1740 C CA . GLN A 1 225 ? 7.575 -2.332 -8.881 1.00 93.50 225 GLN A CA 1
ATOM 1741 C C . GLN A 1 225 ? 6.829 -0.993 -8.841 1.00 93.50 225 GLN A C 1
ATOM 1743 O O . GLN A 1 225 ? 6.465 -0.521 -7.765 1.00 93.50 225 GLN A O 1
ATOM 1748 N N . VAL A 1 226 ? 6.569 -0.376 -9.996 1.00 91.62 226 VAL A N 1
ATOM 1749 C CA . VAL A 1 226 ? 5.843 0.903 -10.080 1.00 91.62 226 VAL A CA 1
ATOM 1750 C C . VAL A 1 226 ? 4.423 0.768 -9.530 1.00 91.62 226 VAL A C 1
ATOM 1752 O O . VAL A 1 226 ? 3.976 1.627 -8.770 1.00 91.62 226 VAL A O 1
ATOM 1755 N N . SER A 1 227 ? 3.720 -0.310 -9.885 1.00 93.31 227 SER A N 1
ATOM 1756 C CA . SER A 1 227 ? 2.339 -0.543 -9.449 1.00 93.31 227 SER A CA 1
ATOM 1757 C C . SER A 1 227 ? 2.258 -0.710 -7.934 1.00 93.31 227 SER A C 1
ATOM 1759 O O . SER A 1 227 ? 1.447 -0.050 -7.287 1.00 93.31 227 SER A O 1
ATOM 1761 N N . TRP A 1 228 ? 3.156 -1.507 -7.353 1.00 97.00 228 TRP A N 1
ATOM 1762 C CA . TRP A 1 228 ? 3.214 -1.698 -5.908 1.00 97.00 228 TRP A CA 1
ATOM 1763 C C . TRP A 1 228 ? 3.588 -0.422 -5.154 1.00 97.00 228 TRP A C 1
ATOM 1765 O O . TRP A 1 228 ? 2.910 -0.038 -4.202 1.00 97.00 228 TRP A O 1
ATOM 1775 N N . ASN A 1 229 ? 4.627 0.291 -5.597 1.00 95.62 229 ASN A N 1
ATOM 1776 C CA . ASN A 1 229 ? 5.035 1.523 -4.923 1.00 95.62 229 ASN A CA 1
ATOM 1777 C C . ASN A 1 229 ? 3.958 2.611 -5.024 1.00 95.62 229 ASN A C 1
ATOM 1779 O O . ASN A 1 229 ? 3.784 3.364 -4.071 1.00 95.62 229 ASN A O 1
ATOM 1783 N N . ARG A 1 230 ? 3.167 2.654 -6.106 1.00 93.38 230 ARG A N 1
ATOM 1784 C CA . ARG A 1 230 ? 1.993 3.537 -6.186 1.00 93.38 230 ARG A CA 1
ATOM 1785 C C . ARG A 1 230 ? 0.981 3.252 -5.072 1.00 93.38 230 ARG A C 1
ATOM 1787 O O . ARG A 1 230 ? 0.482 4.203 -4.480 1.00 93.38 230 ARG A O 1
ATOM 1794 N N . VAL A 1 231 ? 0.687 1.984 -4.774 1.00 96.38 231 VAL A N 1
ATOM 1795 C CA . VAL A 1 231 ? -0.215 1.611 -3.667 1.00 96.38 231 VAL A CA 1
ATOM 1796 C C . VAL A 1 231 ? 0.317 2.150 -2.341 1.00 96.38 231 VAL A C 1
ATOM 1798 O O . VAL A 1 231 ? -0.416 2.807 -1.605 1.00 96.38 231 VAL A O 1
ATOM 1801 N N . LEU A 1 232 ? 1.604 1.931 -2.061 1.00 96.50 232 LEU A N 1
ATOM 1802 C CA . LEU A 1 232 ? 2.228 2.384 -0.816 1.00 96.50 232 LEU A CA 1
ATOM 1803 C C . LEU A 1 232 ? 2.255 3.913 -0.694 1.00 96.50 232 LEU A C 1
ATOM 1805 O O . LEU A 1 232 ? 1.982 4.441 0.377 1.00 96.50 232 LEU A O 1
ATOM 1809 N N . ILE A 1 233 ? 2.526 4.627 -1.788 1.00 90.81 233 ILE A N 1
ATOM 1810 C CA . ILE A 1 233 ? 2.468 6.096 -1.848 1.00 90.81 233 ILE A CA 1
ATOM 1811 C C . ILE A 1 233 ? 1.064 6.596 -1.507 1.00 90.81 233 ILE A C 1
ATOM 1813 O O . ILE A 1 233 ? 0.919 7.456 -0.642 1.00 90.81 233 ILE A O 1
ATOM 1817 N N . LEU A 1 234 ? 0.034 6.057 -2.168 1.00 89.62 234 LEU A N 1
ATOM 1818 C CA . LEU A 1 234 ? -1.357 6.463 -1.945 1.00 89.62 234 LEU A CA 1
ATOM 1819 C C . LEU A 1 234 ? -1.791 6.186 -0.505 1.00 89.62 234 LEU A C 1
ATOM 1821 O O . LEU A 1 234 ? -2.432 7.027 0.123 1.00 89.62 234 LEU A O 1
ATOM 1825 N N . LEU A 1 235 ? -1.385 5.036 0.037 1.00 93.25 235 LEU A N 1
ATOM 1826 C CA . LEU A 1 235 ? -1.614 4.688 1.433 1.00 93.25 235 LEU A CA 1
ATOM 1827 C C . LEU A 1 235 ? -0.943 5.697 2.371 1.00 93.25 235 LEU A C 1
ATOM 1829 O O . LEU A 1 235 ? -1.598 6.203 3.280 1.00 93.25 235 LEU A O 1
ATOM 1833 N N . ALA A 1 236 ? 0.329 6.023 2.133 1.00 89.56 236 ALA A N 1
ATOM 1834 C CA . ALA A 1 236 ? 1.097 6.952 2.959 1.00 89.56 236 ALA A CA 1
ATOM 1835 C C . ALA A 1 236 ? 0.544 8.384 2.933 1.00 89.56 236 ALA A C 1
ATOM 1837 O O . ALA A 1 236 ? 0.626 9.098 3.929 1.00 89.56 236 ALA A O 1
ATOM 1838 N N . GLN A 1 237 ? -0.015 8.803 1.796 1.00 85.19 237 GLN A N 1
ATOM 1839 C CA . GLN A 1 237 ? -0.627 10.120 1.618 1.00 85.19 237 GLN A CA 1
ATOM 1840 C C . GLN A 1 237 ? -2.045 10.216 2.190 1.00 85.19 237 GLN A C 1
ATOM 1842 O O . GLN A 1 237 ? -2.617 11.303 2.179 1.00 85.19 237 GLN A O 1
ATOM 1847 N N . GLY A 1 238 ? -2.627 9.108 2.662 1.00 87.69 238 GLY A N 1
ATOM 1848 C CA . GLY A 1 238 ? -4.029 9.085 3.078 1.00 87.69 238 GLY A CA 1
ATOM 1849 C C . GLY A 1 238 ? -4.976 9.401 1.918 1.00 87.69 238 GLY A C 1
ATOM 1850 O O . GLY A 1 238 ? -5.979 10.084 2.116 1.00 87.69 238 GLY A O 1
ATOM 1851 N N . ALA A 1 239 ? -4.636 8.952 0.703 1.00 81.62 239 ALA A N 1
ATOM 1852 C CA . ALA A 1 239 ? -5.476 9.147 -0.473 1.00 81.62 239 ALA A CA 1
ATOM 1853 C C . ALA A 1 239 ? -6.884 8.571 -0.250 1.00 81.62 239 ALA A C 1
ATOM 1855 O O . ALA A 1 239 ? -7.081 7.651 0.549 1.00 81.62 239 ALA A O 1
ATOM 1856 N N . ALA A 1 240 ? -7.868 9.099 -0.982 1.00 83.75 240 ALA A N 1
ATOM 1857 C CA . ALA A 1 240 ? -9.244 8.633 -0.875 1.00 83.75 240 ALA A CA 1
ATOM 1858 C C . ALA A 1 240 ? -9.332 7.118 -1.134 1.00 83.75 240 ALA A C 1
ATOM 1860 O O . ALA A 1 240 ? -8.742 6.617 -2.095 1.00 83.75 240 ALA A O 1
ATOM 1861 N N . GLU A 1 241 ? -10.108 6.401 -0.310 1.00 85.81 241 GLU A N 1
ATOM 1862 C CA . GLU A 1 241 ? -10.249 4.936 -0.385 1.00 85.81 241 GLU A CA 1
ATOM 1863 C C . GLU A 1 241 ? -10.481 4.415 -1.815 1.00 85.81 241 GLU A C 1
ATOM 1865 O O . GLU A 1 241 ? -9.765 3.501 -2.213 1.00 85.81 241 GLU A O 1
ATOM 1870 N N . PRO A 1 242 ? -11.371 4.995 -2.650 1.00 88.25 242 PRO A N 1
ATOM 1871 C CA . PRO A 1 242 ? -11.566 4.505 -4.015 1.00 88.25 242 PRO A CA 1
ATOM 1872 C C . PRO A 1 242 ? -10.298 4.536 -4.881 1.00 88.25 242 PRO A C 1
ATOM 1874 O O . PRO A 1 242 ? -10.100 3.645 -5.704 1.00 88.25 242 PRO A O 1
ATOM 1877 N N . GLU A 1 243 ? -9.425 5.531 -4.703 1.00 82.50 243 GLU A N 1
ATOM 1878 C CA . GLU A 1 243 ? -8.178 5.634 -5.466 1.00 82.50 243 GLU A CA 1
ATOM 1879 C C . GLU A 1 243 ? -7.144 4.605 -4.995 1.00 82.50 243 GLU A C 1
ATOM 1881 O O . GLU A 1 243 ? -6.533 3.919 -5.820 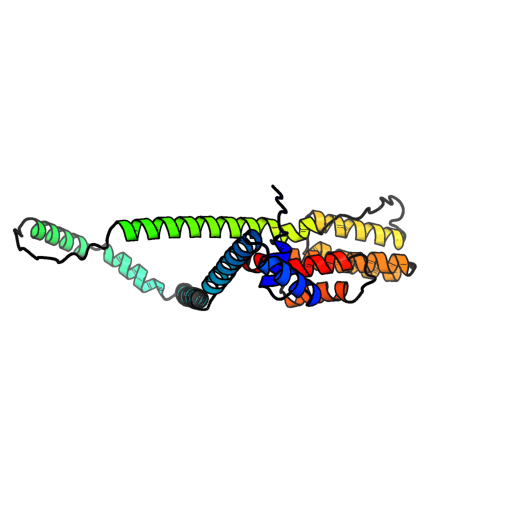1.00 82.50 243 GLU A O 1
ATOM 1886 N N . LEU A 1 244 ? -6.977 4.466 -3.676 1.00 92.00 244 LEU A N 1
ATOM 1887 C CA . LEU A 1 244 ? -6.103 3.454 -3.084 1.00 92.00 244 LEU A CA 1
ATOM 1888 C C . LEU A 1 244 ? -6.547 2.044 -3.493 1.00 92.00 244 LEU A C 1
ATOM 1890 O O . LEU A 1 244 ? -5.721 1.243 -3.934 1.00 92.00 244 LEU A O 1
ATOM 1894 N N . ARG A 1 245 ? -7.850 1.759 -3.399 1.00 93.25 245 ARG A N 1
ATOM 1895 C CA . ARG A 1 245 ? -8.444 0.472 -3.783 1.00 93.25 245 ARG A CA 1
ATOM 1896 C C . ARG A 1 245 ? -8.241 0.185 -5.259 1.00 93.25 245 ARG A C 1
ATOM 1898 O O . ARG A 1 245 ? -7.715 -0.866 -5.585 1.00 93.25 245 ARG A O 1
ATOM 1905 N N . ALA A 1 246 ? -8.513 1.146 -6.140 1.00 90.00 246 ALA A N 1
ATOM 1906 C CA . ALA A 1 246 ? -8.283 0.962 -7.571 1.00 90.00 246 ALA A CA 1
ATOM 1907 C C . ALA A 1 246 ? -6.805 0.697 -7.917 1.00 90.00 246 ALA A C 1
ATOM 1909 O O . ALA A 1 246 ? -6.510 -0.007 -8.884 1.00 90.00 246 ALA A O 1
ATOM 1910 N N . ALA A 1 247 ? -5.857 1.270 -7.169 1.00 88.62 247 ALA A N 1
ATOM 1911 C CA . ALA A 1 247 ? -4.440 0.959 -7.341 1.00 88.62 247 ALA A CA 1
ATOM 1912 C C . ALA A 1 247 ? -4.085 -0.442 -6.817 1.00 88.62 247 ALA A C 1
ATOM 1914 O O . ALA A 1 247 ? -3.300 -1.138 -7.457 1.00 88.62 247 ALA A O 1
ATOM 1915 N N . LEU A 1 248 ? -4.663 -0.850 -5.684 1.00 96.12 248 LEU A N 1
ATOM 1916 C CA . LEU A 1 248 ? -4.454 -2.165 -5.079 1.00 96.12 248 LEU A CA 1
ATOM 1917 C C . LEU A 1 248 ? -5.059 -3.289 -5.930 1.00 96.12 248 LEU A C 1
ATOM 1919 O O . LEU A 1 248 ? -4.383 -4.282 -6.191 1.00 96.12 248 LEU A O 1
ATOM 1923 N N . ASP A 1 249 ? -6.277 -3.096 -6.431 1.00 95.88 249 ASP A N 1
ATOM 1924 C CA . ASP A 1 249 ? -6.989 -4.056 -7.278 1.00 95.88 249 ASP A CA 1
ATOM 1925 C C . ASP A 1 249 ? -6.206 -4.349 -8.562 1.00 95.88 249 ASP A C 1
ATOM 1927 O O . ASP A 1 249 ? -6.076 -5.501 -8.950 1.00 95.88 249 ASP A O 1
ATOM 1931 N N . LYS A 1 250 ? -5.535 -3.351 -9.154 1.00 91.75 250 LYS A N 1
ATOM 1932 C CA . LYS A 1 250 ? -4.640 -3.580 -10.306 1.00 91.75 250 LYS A CA 1
ATOM 1933 C C . LYS A 1 250 ? -3.499 -4.559 -10.025 1.00 91.75 250 LYS A C 1
ATOM 1935 O O . LYS A 1 250 ? -3.036 -5.215 -10.953 1.00 91.75 250 LYS A O 1
ATOM 1940 N N . VAL A 1 251 ? -3.000 -4.613 -8.789 1.00 95.31 251 VAL A N 1
ATOM 1941 C CA . VAL A 1 251 ? -1.956 -5.571 -8.388 1.00 95.31 251 VAL A CA 1
ATOM 1942 C C . VAL A 1 251 ? -2.575 -6.942 -8.102 1.00 95.31 251 VAL A C 1
ATOM 1944 O O . VAL A 1 251 ? -1.967 -7.961 -8.418 1.00 95.31 251 VAL A O 1
ATOM 1947 N N . LEU A 1 252 ? -3.784 -6.971 -7.534 1.00 95.56 252 LEU A N 1
ATOM 1948 C CA . LEU A 1 252 ? -4.530 -8.196 -7.230 1.00 95.56 252 LEU A CA 1
ATOM 1949 C C . LEU A 1 252 ? -5.065 -8.904 -8.486 1.00 95.56 252 LEU A C 1
ATOM 1951 O O . LEU A 1 252 ? -5.111 -10.129 -8.523 1.00 95.56 252 LEU A O 1
ATOM 1955 N N . ASP A 1 253 ? -5.418 -8.152 -9.527 1.00 96.06 253 ASP A N 1
ATOM 1956 C CA . ASP A 1 253 ? -5.958 -8.684 -10.783 1.00 96.06 253 ASP A CA 1
ATOM 1957 C C . ASP A 1 253 ? -4.908 -9.432 -11.628 1.00 96.06 253 ASP A C 1
ATOM 1959 O O . ASP A 1 253 ? -5.271 -10.153 -12.562 1.00 96.06 253 ASP A O 1
ATOM 1963 N N . ASP A 1 254 ? -3.610 -9.298 -11.318 1.00 93.56 254 ASP A N 1
ATOM 1964 C CA . ASP A 1 254 ? -2.533 -10.078 -11.938 1.00 93.56 254 ASP A CA 1
ATOM 1965 C C . ASP A 1 254 ? -1.891 -11.045 -10.921 1.00 93.56 254 ASP A C 1
ATOM 1967 O O . ASP A 1 254 ? -0.949 -10.673 -10.216 1.00 93.56 254 ASP A O 1
ATOM 1971 N N . PRO A 1 255 ? -2.310 -12.327 -10.890 1.00 94.38 255 PRO A N 1
ATOM 1972 C CA . PRO A 1 255 ? -1.708 -13.347 -10.028 1.00 94.38 255 PRO A CA 1
ATOM 1973 C C . PRO A 1 255 ? -0.217 -13.596 -10.285 1.00 94.38 255 PRO A C 1
ATOM 1975 O O . PRO A 1 255 ? 0.449 -14.225 -9.464 1.00 94.38 255 PRO A O 1
ATOM 1978 N N . LYS A 1 256 ? 0.313 -13.163 -11.439 1.00 94.00 256 LYS A N 1
ATOM 1979 C CA . LYS A 1 256 ? 1.738 -13.277 -11.782 1.00 94.00 256 LYS A CA 1
ATOM 1980 C C . LYS A 1 256 ? 2.549 -12.053 -11.357 1.00 94.00 256 LYS A C 1
ATOM 1982 O O . LYS A 1 256 ? 3.759 -12.054 -11.579 1.00 94.00 256 LYS A O 1
ATOM 1987 N N . ASN A 1 257 ? 1.917 -11.023 -10.796 1.00 93.69 257 ASN A N 1
ATOM 1988 C CA . ASN A 1 257 ? 2.615 -9.857 -10.276 1.00 93.69 257 ASN A CA 1
ATOM 1989 C C . ASN A 1 257 ? 3.493 -10.262 -9.084 1.00 93.69 257 ASN A C 1
ATOM 1991 O O . ASN A 1 257 ? 3.023 -10.936 -8.163 1.00 93.69 257 ASN A O 1
ATOM 1995 N N . GLU A 1 258 ? 4.753 -9.820 -9.068 1.00 94.62 258 GLU A N 1
ATOM 1996 C CA . GLU A 1 258 ? 5.706 -10.113 -7.982 1.00 94.62 258 GLU A CA 1
ATOM 1997 C C . GLU A 1 258 ? 5.154 -9.741 -6.589 1.00 94.62 258 GLU A C 1
ATOM 1999 O O . GLU A 1 258 ? 5.459 -10.382 -5.579 1.00 94.62 258 GLU A O 1
ATOM 2004 N N . TYR A 1 259 ? 4.296 -8.722 -6.536 1.00 96.31 259 TYR A N 1
ATOM 2005 C CA . TYR A 1 259 ? 3.718 -8.171 -5.316 1.00 96.31 259 TYR A CA 1
ATOM 2006 C C . TYR A 1 259 ? 2.327 -8.696 -4.976 1.00 96.31 259 TYR A C 1
ATOM 2008 O O . TYR A 1 259 ? 1.799 -8.321 -3.928 1.00 96.31 259 TYR A O 1
ATOM 2016 N N . HIS A 1 260 ? 1.749 -9.591 -5.781 1.00 97.25 260 HIS A N 1
ATOM 2017 C CA . HIS A 1 260 ? 0.408 -10.127 -5.542 1.00 97.25 260 HIS A CA 1
ATOM 2018 C C . HIS A 1 260 ? 0.218 -10.675 -4.109 1.00 97.25 260 HIS A C 1
ATOM 2020 O O . HIS A 1 260 ? -0.735 -10.264 -3.446 1.00 97.25 260 HIS A O 1
ATOM 2026 N N . PRO A 1 261 ? 1.125 -11.502 -3.537 1.00 96.50 261 PRO A N 1
ATOM 2027 C CA . PRO A 1 261 ? 0.958 -11.989 -2.163 1.00 96.50 261 PRO A CA 1
ATOM 2028 C C . PRO A 1 261 ? 0.934 -10.864 -1.119 1.00 96.50 261 PRO A C 1
ATOM 2030 O O . PRO A 1 261 ? 0.185 -10.931 -0.147 1.00 96.50 261 PRO A O 1
ATOM 2033 N N . LYS A 1 262 ? 1.732 -9.807 -1.325 1.00 96.44 262 LYS A N 1
ATOM 2034 C CA . LYS A 1 262 ? 1.750 -8.643 -0.428 1.00 96.44 262 LYS A CA 1
ATOM 2035 C C . LYS A 1 262 ? 0.491 -7.798 -0.581 1.00 96.44 262 LYS A C 1
ATOM 2037 O O . LYS A 1 262 ? -0.000 -7.274 0.410 1.00 96.44 262 LYS A O 1
ATOM 2042 N N . ALA A 1 263 ? -0.039 -7.686 -1.795 1.00 97.12 263 ALA A N 1
ATOM 2043 C CA . ALA A 1 263 ? -1.295 -6.998 -2.052 1.00 97.12 263 ALA A CA 1
ATOM 2044 C C . ALA A 1 263 ? -2.476 -7.698 -1.365 1.00 97.12 263 ALA A C 1
ATOM 2046 O O . ALA A 1 263 ? -3.311 -7.017 -0.775 1.00 97.12 263 ALA A O 1
ATOM 2047 N N . VAL A 1 264 ? -2.514 -9.037 -1.370 1.00 96.75 264 VAL A N 1
ATOM 2048 C CA . VAL A 1 264 ? -3.533 -9.814 -0.640 1.00 96.75 264 VAL A CA 1
ATOM 2049 C C . VAL A 1 264 ? -3.461 -9.518 0.860 1.00 96.75 264 VAL A C 1
ATOM 2051 O O . VAL A 1 264 ? -4.457 -9.101 1.446 1.00 96.75 264 VAL A O 1
ATOM 2054 N N . ALA A 1 265 ? -2.272 -9.629 1.459 1.00 95.44 265 ALA A N 1
ATOM 2055 C CA . ALA A 1 265 ? -2.079 -9.353 2.884 1.00 95.44 265 ALA A CA 1
ATOM 2056 C C . ALA A 1 265 ? -2.415 -7.895 3.257 1.00 95.44 265 ALA A C 1
ATOM 2058 O O . ALA A 1 265 ? -3.073 -7.634 4.265 1.00 95.44 265 ALA A O 1
ATOM 2059 N N . LEU A 1 266 ? -2.025 -6.927 2.418 1.00 95.12 266 LEU A N 1
ATOM 2060 C CA . LEU A 1 266 ? -2.361 -5.521 2.635 1.00 95.12 266 LEU A CA 1
ATOM 2061 C C . LEU A 1 266 ? -3.873 -5.293 2.546 1.00 95.12 266 LEU A C 1
ATOM 2063 O O . LEU A 1 266 ? -4.423 -4.560 3.363 1.00 95.12 266 LEU A O 1
ATOM 2067 N N . LYS A 1 267 ? -4.563 -5.931 1.592 1.00 95.31 267 LYS A N 1
ATOM 2068 C CA . LYS A 1 267 ? -6.023 -5.849 1.483 1.00 95.31 267 LYS A CA 1
ATOM 2069 C C . LYS A 1 267 ? -6.698 -6.342 2.764 1.00 95.31 267 LYS A C 1
ATOM 2071 O O . LYS A 1 267 ? -7.585 -5.660 3.270 1.00 95.31 267 LYS A O 1
ATOM 2076 N N . GLU A 1 268 ? -6.263 -7.478 3.303 1.00 92.38 268 GLU A N 1
ATOM 2077 C CA . GLU A 1 268 ? -6.782 -8.017 4.568 1.00 92.38 268 GLU A CA 1
ATOM 2078 C C . GLU A 1 268 ? -6.579 -7.034 5.729 1.00 92.38 268 GLU A C 1
ATOM 2080 O O . GLU A 1 268 ? -7.503 -6.775 6.500 1.00 92.38 268 GLU A O 1
ATOM 2085 N N . GLN A 1 269 ? -5.405 -6.404 5.817 1.00 91.31 269 GLN A N 1
ATOM 2086 C CA . GLN A 1 269 ? -5.125 -5.402 6.848 1.00 91.31 269 GLN A CA 1
ATOM 2087 C C . GLN A 1 269 ? -5.925 -4.106 6.673 1.00 91.31 269 GLN A C 1
ATOM 2089 O O . GLN A 1 269 ? -6.325 -3.502 7.669 1.00 91.31 269 GLN A O 1
ATOM 2094 N N . LEU A 1 270 ? -6.188 -3.674 5.437 1.00 89.88 270 LEU A N 1
ATOM 2095 C CA . LEU A 1 270 ? -7.038 -2.511 5.156 1.00 89.88 270 LEU A CA 1
ATOM 2096 C C . LEU A 1 270 ? -8.516 -2.792 5.455 1.00 89.88 270 LEU A C 1
ATOM 2098 O O . LEU A 1 270 ? -9.229 -1.899 5.911 1.00 89.88 270 LEU A O 1
ATOM 2102 N N . ASP A 1 271 ? -8.972 -4.024 5.229 1.00 89.38 271 ASP A N 1
ATOM 2103 C CA . ASP A 1 271 ? -10.334 -4.467 5.551 1.00 89.38 271 ASP A CA 1
ATOM 2104 C C . ASP A 1 271 ? -10.523 -4.778 7.044 1.00 89.38 271 ASP A C 1
ATOM 2106 O O . ASP A 1 271 ? -11.663 -4.847 7.524 1.00 89.38 271 ASP A O 1
ATOM 2110 N N . SER A 1 272 ? -9.417 -4.924 7.780 1.00 86.38 272 SER A N 1
ATOM 2111 C CA . SER A 1 272 ? -9.412 -5.248 9.200 1.00 86.38 272 SER A CA 1
ATOM 2112 C C . SER A 1 272 ? -10.201 -4.235 10.023 1.00 86.38 272 SER A C 1
ATOM 2114 O O . SER A 1 272 ? -10.189 -3.019 9.803 1.00 86.38 272 SER A O 1
ATOM 2116 N N . PHE A 1 273 ? -10.872 -4.748 11.048 1.00 81.50 273 PHE A N 1
ATOM 2117 C CA . PHE A 1 273 ? -11.548 -3.923 12.032 1.00 81.50 273 PHE A CA 1
ATOM 2118 C C . PHE A 1 273 ? -10.603 -2.923 12.709 1.00 81.50 273 PHE A C 1
ATOM 2120 O O . PHE A 1 273 ? -10.989 -1.774 12.918 1.00 81.50 273 PHE A O 1
ATOM 2127 N N . TRP A 1 274 ? -9.361 -3.324 12.994 1.00 80.62 274 TRP A N 1
ATOM 2128 C CA . TRP A 1 274 ? -8.382 -2.465 13.660 1.00 80.62 274 TRP A CA 1
ATOM 2129 C C . TRP A 1 274 ? -8.066 -1.209 12.855 1.00 80.62 274 TRP A C 1
ATOM 2131 O O . TRP A 1 274 ? -7.924 -0.138 13.436 1.00 80.62 274 TRP A O 1
ATOM 2141 N N . ARG A 1 275 ? -8.052 -1.295 11.520 1.00 81.81 275 ARG A N 1
ATOM 2142 C CA . ARG A 1 275 ? -7.869 -0.132 10.643 1.00 81.81 275 ARG A CA 1
ATOM 2143 C C . ARG A 1 275 ? -8.947 0.925 10.872 1.00 81.81 275 ARG A C 1
ATOM 2145 O O . ARG A 1 275 ? -8.634 2.109 10.895 1.00 81.81 275 ARG A O 1
ATOM 2152 N N . LYS A 1 276 ? -10.194 0.511 11.112 1.00 78.94 276 LYS A N 1
ATOM 2153 C CA . LYS A 1 276 ? -11.333 1.414 11.363 1.00 78.94 276 LYS A CA 1
ATOM 2154 C C . LYS A 1 276 ? -11.237 2.156 12.701 1.00 78.94 276 LYS A C 1
ATOM 2156 O O . LYS A 1 276 ? -12.009 3.081 12.906 1.00 78.94 276 LYS A O 1
ATOM 2161 N N . LEU A 1 277 ? -10.341 1.740 13.601 1.00 71.50 277 LEU A N 1
ATOM 2162 C CA . LEU A 1 277 ? -10.085 2.406 14.884 1.00 71.50 277 LEU A CA 1
ATOM 2163 C C . LEU A 1 277 ? -8.962 3.453 14.817 1.00 71.50 277 LEU A C 1
ATOM 2165 O O . LEU A 1 277 ? -8.732 4.148 15.803 1.00 71.50 277 LEU A O 1
ATOM 2169 N N . VAL A 1 278 ? -8.230 3.522 13.700 1.00 73.19 278 VAL A N 1
ATOM 2170 C CA . VAL A 1 278 ? -7.098 4.449 13.501 1.00 73.19 278 VAL A CA 1
ATOM 2171 C C . VAL A 1 278 ? -7.502 5.681 12.679 1.00 73.19 278 VAL A C 1
ATOM 2173 O O . VAL A 1 278 ? -6.718 6.620 12.581 1.00 73.19 278 VAL A O 1
ATOM 2176 N N . TRP A 1 279 ? -8.704 5.669 12.096 1.00 56.72 279 TRP A N 1
ATOM 2177 C CA . TRP A 1 279 ? -9.278 6.765 11.312 1.00 56.72 279 TRP A CA 1
ATOM 2178 C C . TRP A 1 279 ? -10.164 7.675 12.156 1.00 56.72 279 TRP A C 1
ATOM 2180 O O . TRP A 1 279 ? -10.935 7.136 12.982 1.00 56.72 279 TRP A O 1
#

Radius of gyration: 31.18 Å; Cα contacts (8 Å, |Δi|>4): 155; chains: 1; bounding box: 65×78×86 Å

Secondary structure (DSSP, 8-state):
-------HHHHHHHHTT-S-HHHHHHHHHHHTT-HHHHHHHHHHHHHHHHHHHHTSTTTHHHHHHHHHHHHTTS-TTSSHHHHHHHHHTTSTHHHHHHHHHHHHHTS--------------HHHHHHHHHHHHHHHHHHHHHHHHHHHHHSHHHHHHHH---------TT-TTSHHHHHHHHHHHHHHHHHTT-HHHHHHHHHHHHHHHHHTT--HHHHHHHHHHHHHHHHHHHHHTT--HHHHHHHHHHHHT-TTSTTHHHHHHHHHHHHSTGGGG--